Protein AF-A0A838DRX1-F1 (afdb_monomer_lite)

Secondary structure (DSSP, 8-state):
----EEE--SSHHHHHHHHHHHHHHHHHH-TTTS-TTHHHHHHHHHHTT-SEEEHHHHHHHHHHTT--EEE-HHHHHHHHTT--HHHHHHHHHHHHTT-EEEEEES-GGG-B-TTT--BS-S----EEEEEEEE-SSSSEEEEEE-STTTTTS-EEEEHHHHHHT-EEEEEEEPPPPPPP-HHHHHHHHHHHHHHHHHHHHHHHHHHHHTT-------

Sequence (218 aa):
MSDHLVTLPDAGAVRHDVLDLLALVGHFAAPDSYPPGRLEQELLARFAGEASVAISDIATWLSGAGIAILDQKDLVAQARAGNAAPLHTELQAQNDRGVIQLLAVSSADQLADAASGRPLTDQVAPCFLVRVGYSDADPYGYYYVGLPGLSHTQTRIPWQNVLVAGITDVLSVQPPKPAADLSAATDALHIMEQALATMQAAHATVQAALGIASEQSI

Structure (mmCIF, N/CA/C/O backbone):
data_AF-A0A838DRX1-F1
#
_entry.id   AF-A0A838DRX1-F1
#
loop_
_atom_site.group_PDB
_atom_site.id
_atom_site.type_symbol
_atom_site.label_atom_id
_atom_site.label_alt_id
_atom_site.label_comp_id
_atom_site.label_asym_id
_atom_site.label_entity_id
_atom_site.label_seq_id
_atom_site.pdbx_PDB_ins_code
_atom_site.Cartn_x
_atom_site.Cartn_y
_atom_site.Cartn_z
_atom_site.occupancy
_atom_site.B_iso_or_equiv
_atom_site.auth_seq_id
_atom_site.auth_comp_id
_atom_site.auth_asym_id
_atom_site.auth_atom_id
_atom_site.pdbx_PDB_model_num
ATOM 1 N N . MET A 1 1 ? 5.368 19.083 -14.786 1.00 34.25 1 MET A N 1
ATOM 2 C CA . MET A 1 1 ? 4.544 18.195 -13.947 1.00 34.25 1 MET A CA 1
ATOM 3 C C . MET A 1 1 ? 4.953 16.794 -14.332 1.00 34.25 1 MET A C 1
ATOM 5 O O . MET A 1 1 ? 4.849 16.473 -15.504 1.00 34.25 1 MET A O 1
ATOM 9 N N . SER A 1 2 ? 5.601 16.061 -13.431 1.00 36.62 2 SER A N 1
ATOM 10 C CA . SER A 1 2 ? 6.025 14.688 -13.712 1.00 36.62 2 SER A CA 1
ATOM 11 C C . SER A 1 2 ? 4.819 13.797 -13.475 1.00 36.62 2 SER A C 1
ATOM 13 O O . SER A 1 2 ? 4.274 13.824 -12.379 1.00 36.62 2 SER A O 1
ATOM 15 N N . ASP A 1 3 ? 4.368 13.096 -14.506 1.00 44.12 3 ASP A N 1
ATOM 16 C CA . ASP A 1 3 ? 3.189 12.242 -14.439 1.00 44.12 3 ASP A CA 1
ATOM 17 C C . ASP A 1 3 ? 3.420 11.099 -13.443 1.00 44.12 3 ASP A C 1
ATOM 19 O O . ASP A 1 3 ? 4.273 10.235 -13.631 1.00 44.12 3 ASP A O 1
ATOM 23 N N . HIS A 1 4 ? 2.655 11.121 -12.354 1.00 59.47 4 HIS A N 1
ATOM 24 C CA . HIS A 1 4 ? 2.624 10.123 -11.280 1.00 59.47 4 HIS A CA 1
ATOM 25 C C . HIS A 1 4 ? 1.766 8.903 -11.671 1.00 59.47 4 HIS A C 1
ATOM 27 O O . HIS A 1 4 ? 1.008 8.348 -10.873 1.00 59.47 4 HIS A O 1
ATOM 33 N N . LEU A 1 5 ? 1.824 8.553 -12.953 1.00 65.25 5 LEU A N 1
ATOM 34 C CA . LEU A 1 5 ? 0.934 7.612 -13.609 1.00 65.25 5 LEU A CA 1
ATOM 35 C C . LEU A 1 5 ? 1.614 6.249 -13.688 1.00 65.25 5 LEU A C 1
ATOM 37 O O . LEU A 1 5 ? 2.737 6.135 -14.178 1.00 65.25 5 LEU A O 1
ATOM 41 N N . VAL A 1 6 ? 0.918 5.205 -13.247 1.00 65.88 6 VAL A N 1
ATOM 42 C CA . VAL A 1 6 ? 1.291 3.837 -13.601 1.00 65.88 6 VAL A CA 1
ATOM 43 C C . VAL A 1 6 ? 0.539 3.497 -14.875 1.00 65.88 6 VAL A C 1
ATOM 45 O O . VAL A 1 6 ? -0.693 3.440 -14.885 1.00 65.88 6 VAL A O 1
ATOM 48 N N . THR A 1 7 ? 1.278 3.321 -15.968 1.00 64.31 7 THR A N 1
ATOM 49 C CA . THR A 1 7 ? 0.708 2.896 -17.247 1.00 64.31 7 THR A CA 1
ATOM 50 C C . THR A 1 7 ? -0.025 1.579 -17.051 1.00 64.31 7 THR A C 1
ATOM 52 O O . THR A 1 7 ? 0.526 0.640 -16.480 1.00 64.31 7 THR A O 1
ATOM 55 N N . LEU A 1 8 ? -1.262 1.505 -17.532 1.00 56.72 8 LEU A N 1
ATOM 56 C CA . LEU A 1 8 ? -1.971 0.248 -17.667 1.00 56.72 8 LEU A CA 1
ATOM 57 C C . LEU A 1 8 ? -1.506 -0.373 -1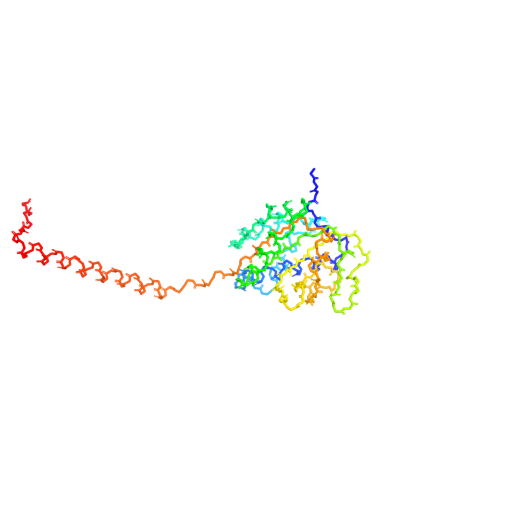8.989 1.00 56.72 8 LEU A C 1
ATOM 59 O O . LEU A 1 8 ? -1.842 0.153 -20.047 1.00 56.72 8 LEU A O 1
ATOM 63 N N . PRO A 1 9 ? -0.702 -1.444 -18.970 1.00 56.59 9 PRO A N 1
ATOM 64 C CA . PRO A 1 9 ? -0.213 -2.064 -20.197 1.00 56.59 9 PRO A CA 1
ATOM 65 C C . PRO A 1 9 ? -1.357 -2.466 -21.141 1.00 56.59 9 PRO A C 1
ATOM 67 O O . PRO A 1 9 ? -2.391 -2.973 -20.706 1.00 56.59 9 PRO A O 1
ATOM 70 N N . ASP A 1 10 ? -1.134 -2.281 -22.446 1.00 49.28 10 ASP A N 1
ATOM 71 C CA . ASP A 1 10 ? -2.109 -2.444 -23.546 1.00 49.28 10 ASP A CA 1
ATOM 72 C C . ASP A 1 10 ? -2.607 -3.891 -23.782 1.00 49.28 10 ASP A C 1
ATOM 74 O O . ASP A 1 10 ? -3.295 -4.186 -24.759 1.00 49.28 10 ASP A O 1
ATOM 78 N N . ALA A 1 11 ? -2.300 -4.826 -22.881 1.00 50.84 11 ALA A N 1
ATOM 79 C CA . ALA A 1 11 ? -2.692 -6.226 -22.973 1.00 50.84 11 ALA A CA 1
ATOM 80 C C . ALA A 1 11 ? -3.588 -6.611 -21.789 1.00 50.84 11 ALA A C 1
ATOM 82 O O . ALA A 1 11 ? -3.188 -6.481 -20.632 1.00 50.84 11 ALA A O 1
ATOM 83 N N . GLY A 1 12 ? -4.782 -7.143 -22.084 1.00 55.28 12 GLY A N 1
ATOM 84 C CA . GLY A 1 12 ? -5.817 -7.463 -21.090 1.00 55.28 12 GLY A CA 1
ATOM 85 C C . GLY A 1 12 ? -5.308 -8.206 -19.848 1.00 55.28 12 GLY A C 1
ATOM 86 O O . GLY A 1 12 ? -5.680 -7.834 -18.744 1.00 55.28 12 GLY A O 1
ATOM 87 N N . ALA A 1 13 ? -4.389 -9.169 -20.001 1.00 51.56 13 ALA A N 1
ATOM 88 C CA . ALA A 1 13 ? -3.835 -9.949 -18.888 1.00 51.56 13 ALA A CA 1
ATOM 89 C C . ALA A 1 13 ? -3.089 -9.111 -17.833 1.00 51.56 13 ALA A C 1
ATOM 91 O O . ALA A 1 13 ? -3.201 -9.405 -16.655 1.00 51.56 13 ALA A O 1
ATOM 92 N N . VAL A 1 14 ? -2.379 -8.051 -18.227 1.00 55.56 14 VAL A N 1
ATOM 93 C CA . VAL A 1 14 ? -1.542 -7.274 -17.293 1.00 55.56 14 VAL A CA 1
ATOM 94 C C . VAL A 1 14 ? -2.318 -6.118 -16.655 1.00 55.56 14 VAL A C 1
ATOM 96 O O . VAL A 1 14 ? -2.051 -5.713 -15.526 1.00 55.56 14 VAL A O 1
ATOM 99 N N . ARG A 1 15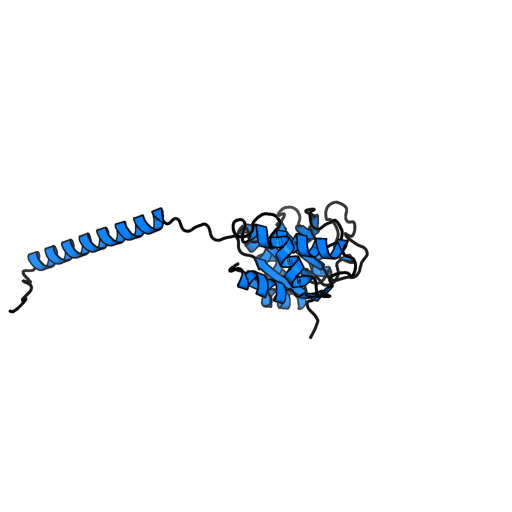 ? -3.361 -5.626 -17.336 1.00 69.75 15 ARG A N 1
ATOM 100 C CA . ARG A 1 15 ? -4.364 -4.754 -16.713 1.00 69.75 15 ARG A CA 1
ATOM 101 C C . ARG A 1 15 ? -5.047 -5.458 -15.537 1.00 69.75 15 ARG A C 1
ATOM 103 O O . ARG A 1 15 ? -5.309 -4.810 -14.528 1.00 69.75 15 ARG A O 1
ATOM 110 N N . HIS A 1 16 ? -5.295 -6.766 -15.648 1.00 72.94 16 HIS A N 1
ATOM 111 C CA . HIS A 1 16 ? -5.838 -7.552 -14.543 1.00 72.94 16 HIS A CA 1
ATOM 112 C C . HIS A 1 16 ? -4.908 -7.558 -13.327 1.00 72.94 16 HIS A C 1
ATOM 114 O O . HIS A 1 16 ? -5.406 -7.340 -12.238 1.00 72.94 16 HI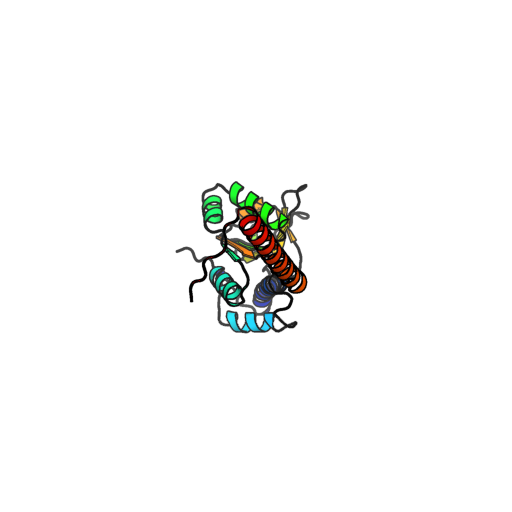S A O 1
ATOM 120 N N . ASP A 1 17 ? -3.584 -7.652 -13.483 1.00 78.38 17 ASP A N 1
ATOM 121 C CA . ASP A 1 17 ? -2.666 -7.662 -12.331 1.00 78.38 17 ASP A CA 1
ATOM 122 C C . ASP A 1 17 ? -2.711 -6.375 -11.490 1.00 78.38 17 ASP A C 1
ATOM 124 O O . ASP A 1 17 ? -2.650 -6.427 -10.261 1.00 78.38 17 ASP A O 1
ATOM 128 N N . VAL A 1 18 ? -2.846 -5.207 -12.129 1.00 82.00 18 VAL A N 1
ATOM 129 C CA . VAL A 1 18 ? -3.013 -3.937 -11.402 1.00 82.00 18 VAL A CA 1
ATOM 130 C C . VAL A 1 18 ? -4.378 -3.881 -10.720 1.00 82.00 18 VAL A C 1
ATOM 132 O O . VAL A 1 18 ? -4.461 -3.495 -9.557 1.00 82.00 18 VAL A O 1
ATOM 135 N N . LEU A 1 19 ? -5.449 -4.279 -11.412 1.00 85.44 19 LEU A N 1
ATOM 136 C CA . LEU A 1 19 ? -6.798 -4.278 -10.837 1.00 85.44 19 LEU A CA 1
ATOM 137 C C . LEU A 1 19 ? -6.942 -5.294 -9.698 1.00 85.44 19 LEU A C 1
ATOM 139 O O . LEU A 1 19 ? -7.584 -4.979 -8.704 1.00 85.44 19 LEU A O 1
ATOM 143 N N . ASP A 1 20 ? -6.304 -6.455 -9.802 1.00 84.56 20 ASP A N 1
ATOM 144 C CA . ASP A 1 20 ? -6.252 -7.490 -8.769 1.00 84.56 20 ASP A CA 1
ATOM 145 C C . ASP A 1 20 ? -5.522 -6.972 -7.525 1.00 84.56 20 ASP A C 1
ATOM 147 O O . ASP A 1 20 ? -5.978 -7.154 -6.396 1.00 84.56 20 ASP A O 1
ATOM 151 N N . LEU A 1 21 ? -4.421 -6.244 -7.724 1.00 88.25 21 LEU A N 1
ATOM 152 C CA . LEU A 1 21 ? -3.695 -5.591 -6.642 1.00 88.25 21 LEU A CA 1
ATOM 153 C C . LEU A 1 21 ? -4.531 -4.484 -5.972 1.00 88.25 21 LEU A C 1
ATOM 155 O O . LEU A 1 21 ? -4.524 -4.363 -4.747 1.00 88.25 21 LEU A O 1
ATOM 159 N N . LEU A 1 22 ? -5.303 -3.705 -6.736 1.00 89.19 22 LEU A N 1
ATOM 160 C CA . LEU A 1 22 ? -6.250 -2.733 -6.170 1.00 89.19 22 LEU A CA 1
ATOM 161 C C . LEU A 1 22 ? -7.438 -3.411 -5.476 1.00 89.19 22 LEU A C 1
ATOM 163 O O . LEU A 1 22 ? -7.914 -2.910 -4.456 1.00 89.19 22 LEU A O 1
ATOM 167 N N . ALA A 1 23 ? -7.891 -4.560 -5.975 1.00 88.75 23 ALA A N 1
ATOM 168 C CA . ALA A 1 23 ? -8.911 -5.364 -5.319 1.00 88.75 23 ALA A CA 1
ATOM 169 C C . ALA A 1 23 ? -8.402 -5.884 -3.969 1.00 88.75 23 ALA A C 1
ATOM 171 O O . ALA A 1 23 ? -9.125 -5.798 -2.981 1.00 88.75 23 ALA A O 1
ATOM 172 N N . LEU A 1 24 ? -7.136 -6.309 -3.878 1.00 88.44 24 LEU A N 1
ATOM 173 C CA . LEU A 1 24 ? -6.498 -6.665 -2.607 1.00 88.44 24 LEU A CA 1
ATOM 174 C C . LEU A 1 24 ? -6.523 -5.494 -1.614 1.00 88.44 24 LEU A C 1
ATOM 176 O O . LEU A 1 24 ? -6.861 -5.688 -0.447 1.00 88.44 24 LEU A O 1
ATOM 180 N N . VAL A 1 25 ? -6.226 -4.273 -2.073 1.00 90.56 25 VAL A N 1
ATOM 181 C CA . VAL A 1 25 ? -6.313 -3.062 -1.238 1.00 90.56 25 VAL A CA 1
ATOM 182 C C . VAL A 1 25 ? -7.745 -2.819 -0.752 1.00 90.56 25 VAL A C 1
ATOM 184 O O . VAL A 1 25 ? -7.949 -2.541 0.430 1.00 90.56 25 VAL A O 1
ATOM 187 N N . GLY A 1 26 ? -8.741 -2.937 -1.633 1.00 87.69 26 GLY A N 1
ATOM 188 C CA . GLY A 1 26 ? -10.144 -2.728 -1.270 1.00 87.69 26 GLY A CA 1
ATOM 189 C C . GLY A 1 26 ? -10.688 -3.801 -0.321 1.00 87.69 26 GLY A C 1
ATOM 190 O O . GLY A 1 26 ? -11.335 -3.456 0.665 1.00 87.69 26 GLY A O 1
ATOM 191 N N . HIS A 1 27 ? -10.364 -5.079 -0.546 1.00 87.62 27 HIS A N 1
ATOM 192 C CA . HIS A 1 27 ? -10.727 -6.184 0.353 1.00 87.62 27 HIS A CA 1
ATOM 193 C C . HIS A 1 27 ? -10.077 -6.039 1.728 1.00 87.62 27 HIS A C 1
ATOM 195 O O . HIS A 1 27 ? -10.719 -6.309 2.739 1.00 87.62 27 HIS A O 1
ATOM 201 N N . PHE A 1 28 ? -8.825 -5.575 1.786 1.00 86.62 28 PHE A N 1
ATOM 202 C CA . PHE A 1 28 ? -8.167 -5.269 3.054 1.00 86.62 28 PHE A CA 1
ATOM 203 C C . PHE A 1 28 ? -8.886 -4.142 3.805 1.00 86.62 28 PHE A C 1
ATOM 205 O O . PHE A 1 28 ? -9.161 -4.257 4.997 1.00 86.62 28 PHE A O 1
ATOM 212 N N . ALA A 1 29 ? -9.182 -3.046 3.112 1.00 85.88 29 ALA A N 1
ATOM 213 C CA . ALA A 1 29 ? -9.710 -1.837 3.728 1.00 85.88 29 ALA A CA 1
ATOM 214 C C . ALA A 1 29 ? -11.195 -1.926 4.100 1.00 85.88 29 ALA A C 1
ATOM 216 O O . ALA A 1 29 ? -11.652 -1.226 5.004 1.00 85.88 29 ALA A O 1
ATOM 217 N N . ALA A 1 30 ? -11.954 -2.748 3.378 1.00 83.56 30 ALA A N 1
ATOM 218 C CA . ALA A 1 30 ? -13.403 -2.821 3.476 1.00 83.56 30 ALA A CA 1
ATOM 219 C C . ALA A 1 30 ? -13.914 -4.263 3.247 1.00 83.56 30 ALA A C 1
ATOM 221 O O . ALA A 1 30 ? -14.702 -4.493 2.324 1.00 83.56 30 ALA A O 1
ATOM 222 N N . PRO A 1 31 ? -13.506 -5.233 4.092 1.00 80.00 31 PRO A N 1
ATOM 223 C CA . PRO A 1 31 ? -13.749 -6.664 3.868 1.00 80.00 31 PRO A CA 1
ATOM 224 C C . PRO A 1 31 ? -15.235 -7.030 3.763 1.00 80.00 31 PRO A C 1
ATOM 226 O O . PRO A 1 31 ? -15.596 -7.931 3.014 1.00 80.00 31 PRO A O 1
ATOM 229 N N . ASP A 1 32 ? -16.107 -6.293 4.456 1.00 79.44 32 ASP A N 1
ATOM 230 C CA . ASP A 1 32 ? -17.554 -6.544 4.468 1.00 79.44 32 ASP A CA 1
ATOM 231 C C . ASP A 1 32 ? -18.340 -5.666 3.477 1.00 79.44 32 ASP A C 1
ATOM 233 O O . ASP A 1 32 ? -19.556 -5.805 3.342 1.00 79.44 32 ASP A O 1
ATOM 237 N N . SER A 1 33 ? -17.677 -4.726 2.791 1.00 75.75 33 SER A N 1
ATOM 238 C CA . SER A 1 33 ? -18.364 -3.747 1.929 1.00 75.75 33 SER A CA 1
ATOM 239 C C . SER A 1 33 ? -18.633 -4.268 0.520 1.00 75.75 33 SER A C 1
ATOM 241 O O . SER A 1 33 ? -19.549 -3.788 -0.154 1.00 75.75 33 SER A O 1
ATOM 243 N N . TYR A 1 34 ? -17.867 -5.265 0.071 1.00 73.19 34 TYR A N 1
ATOM 244 C CA . TYR A 1 34 ? -17.938 -5.780 -1.289 1.00 73.19 34 TYR A CA 1
ATOM 245 C C . TYR A 1 34 ? -18.179 -7.294 -1.295 1.00 73.19 34 TYR A C 1
ATOM 247 O O . TYR A 1 34 ? -17.355 -8.053 -0.792 1.00 73.19 34 TYR A O 1
ATOM 255 N N . PRO A 1 35 ? -19.280 -7.775 -1.903 1.00 72.56 35 PRO A N 1
ATOM 256 C CA . PRO A 1 35 ? -19.432 -9.187 -2.225 1.00 72.56 35 PRO A CA 1
ATOM 257 C C . PRO A 1 35 ? -18.273 -9.672 -3.116 1.00 72.56 35 PRO A C 1
ATOM 259 O O . PRO A 1 35 ? -17.806 -8.892 -3.957 1.00 72.56 35 PRO A O 1
ATOM 262 N N . PRO A 1 36 ? -17.861 -10.951 -3.016 1.00 62.94 36 PRO A N 1
ATOM 263 C CA . PRO A 1 36 ? -16.816 -11.514 -3.870 1.00 62.94 36 PRO A CA 1
ATOM 264 C C . PRO A 1 36 ? -17.083 -11.243 -5.360 1.00 62.94 36 PRO A C 1
ATOM 266 O O . PRO A 1 36 ? -18.184 -11.508 -5.849 1.00 62.94 36 PRO A O 1
ATOM 269 N N . GLY A 1 37 ? -16.099 -10.701 -6.083 1.00 69.00 37 GLY A N 1
ATOM 270 C CA . GLY A 1 37 ? -16.192 -10.411 -7.519 1.00 69.00 37 GLY A CA 1
ATOM 271 C C . GLY A 1 37 ? -16.835 -9.067 -7.888 1.00 69.00 37 GLY A C 1
ATOM 272 O O . GLY A 1 37 ? -16.735 -8.648 -9.043 1.00 69.00 37 GLY A O 1
ATOM 273 N N . ARG A 1 38 ? -17.508 -8.372 -6.955 1.00 81.62 38 ARG A N 1
ATOM 274 C CA . ARG A 1 38 ? -18.125 -7.059 -7.235 1.00 81.62 38 ARG A CA 1
ATOM 275 C C . ARG A 1 38 ? -17.086 -5.940 -7.272 1.00 81.62 38 ARG A C 1
ATOM 277 O O . ARG A 1 38 ? -17.215 -5.022 -8.078 1.00 81.62 38 ARG A O 1
ATOM 284 N N . LEU A 1 39 ? -16.076 -6.025 -6.411 1.00 84.56 39 LEU A N 1
ATOM 285 C CA . LEU A 1 39 ? -15.007 -5.036 -6.308 1.00 84.56 39 LEU A CA 1
ATOM 286 C C . LEU A 1 39 ? -14.178 -4.987 -7.594 1.00 84.56 39 LEU A C 1
ATOM 288 O O . LEU A 1 39 ? -13.949 -3.921 -8.153 1.00 84.56 39 LEU A O 1
ATOM 292 N N . GLU A 1 40 ? -13.804 -6.154 -8.106 1.00 83.62 40 GLU A N 1
ATOM 293 C CA . GLU A 1 40 ? -13.043 -6.326 -9.338 1.00 83.62 40 GLU A CA 1
ATOM 294 C C . GLU A 1 40 ? -13.832 -5.804 -10.548 1.00 83.62 40 GLU A C 1
ATOM 296 O O . GLU A 1 40 ? -13.273 -5.131 -11.412 1.00 83.62 40 GLU A O 1
ATOM 301 N N . GLN A 1 41 ? -15.149 -6.046 -10.593 1.00 83.31 41 GLN A N 1
ATOM 302 C CA . GLN A 1 41 ? -16.029 -5.494 -11.629 1.00 83.31 41 GLN A CA 1
ATOM 303 C C . GLN A 1 41 ? -16.157 -3.970 -11.547 1.00 83.31 41 GLN A C 1
ATOM 305 O O . GLN A 1 41 ? -16.170 -3.311 -12.584 1.00 83.31 41 GLN A O 1
ATOM 310 N N . GLU A 1 42 ? -16.252 -3.400 -10.344 1.00 86.69 42 GLU A N 1
ATOM 311 C CA . GLU A 1 42 ? -16.310 -1.948 -10.155 1.00 86.69 42 GLU A CA 1
ATOM 312 C C . GLU A 1 42 ? -14.992 -1.284 -10.559 1.00 86.69 42 GLU A C 1
ATOM 314 O O . GLU A 1 42 ? -15.000 -0.287 -11.281 1.00 86.69 42 GLU A O 1
ATOM 319 N N . LEU A 1 43 ? -13.865 -1.864 -10.146 1.00 87.19 43 LEU A N 1
ATOM 320 C CA . LEU A 1 43 ? -12.529 -1.419 -10.528 1.00 87.19 43 LEU A CA 1
ATOM 321 C C . LEU A 1 43 ? -12.330 -1.505 -12.041 1.00 87.19 43 LEU A C 1
ATOM 323 O O . LEU A 1 43 ? -11.849 -0.550 -12.651 1.00 87.19 43 LEU A O 1
ATOM 327 N N . LEU A 1 44 ? -12.771 -2.601 -12.665 1.00 84.12 44 LEU A N 1
ATOM 328 C CA . LEU A 1 44 ? -12.764 -2.733 -14.115 1.00 84.12 44 LEU A CA 1
ATOM 329 C C . LEU A 1 44 ? -13.645 -1.661 -14.759 1.00 84.12 44 LEU A C 1
ATOM 331 O O . LEU A 1 44 ? -13.179 -0.966 -15.646 1.00 84.12 44 LEU A O 1
ATOM 335 N N . ALA A 1 45 ? -14.883 -1.461 -14.310 1.00 84.38 45 ALA A N 1
ATOM 336 C CA . ALA A 1 45 ? -15.766 -0.441 -14.876 1.00 84.38 45 ALA A CA 1
ATOM 337 C C . ALA A 1 45 ? -15.199 0.982 -14.726 1.00 84.38 45 ALA A C 1
ATOM 339 O O . ALA A 1 45 ? -15.358 1.802 -15.629 1.00 84.38 45 ALA A O 1
ATOM 340 N N . ARG A 1 46 ? -14.520 1.264 -13.609 1.00 84.69 46 ARG A N 1
ATOM 341 C CA . ARG A 1 46 ? -13.917 2.567 -13.311 1.00 84.69 46 ARG A CA 1
ATOM 342 C C . ARG A 1 46 ? -12.668 2.842 -14.146 1.00 84.69 46 ARG A C 1
ATOM 344 O O . ARG A 1 46 ? -12.510 3.962 -14.613 1.00 84.69 46 ARG A O 1
ATOM 351 N N . PHE A 1 47 ? -11.803 1.846 -14.333 1.00 82.50 47 PHE A N 1
ATOM 352 C CA . PHE A 1 47 ? -10.490 2.024 -14.964 1.00 82.50 47 PHE A CA 1
ATOM 353 C C . PHE A 1 47 ? -10.366 1.374 -16.356 1.00 82.50 47 PHE A C 1
ATOM 355 O O . PHE A 1 47 ? -9.315 1.465 -16.983 1.00 82.50 47 PHE A O 1
ATOM 362 N N . ALA A 1 48 ? -11.414 0.735 -16.896 1.00 71.50 48 ALA A N 1
ATOM 363 C CA . ALA A 1 48 ? -11.361 0.040 -18.193 1.00 71.50 48 ALA A CA 1
ATOM 364 C C . ALA A 1 48 ? -11.043 0.957 -19.381 1.00 71.50 48 ALA A C 1
ATOM 366 O O . ALA A 1 48 ? -10.485 0.484 -20.374 1.00 71.50 48 ALA A O 1
ATOM 367 N N . GLY A 1 49 ? -11.422 2.233 -19.305 1.00 68.75 49 GLY A N 1
ATOM 368 C CA . GLY A 1 49 ? -11.144 3.224 -20.346 1.00 68.75 49 GLY A CA 1
ATOM 369 C C . GLY A 1 49 ? -9.780 3.900 -20.214 1.00 68.75 49 GLY A C 1
ATOM 370 O O . GLY A 1 49 ? -9.360 4.585 -21.143 1.00 68.75 49 GLY A O 1
ATOM 371 N N . GLU A 1 50 ? -9.091 3.706 -19.091 1.00 76.81 50 GLU A N 1
ATOM 372 C CA . GLU A 1 50 ? -7.879 4.450 -18.773 1.00 76.81 50 GLU A CA 1
ATOM 373 C C . GLU A 1 50 ? -6.638 3.751 -19.340 1.00 76.81 50 GLU A C 1
ATOM 375 O O . GLU A 1 50 ? -6.473 2.532 -19.246 1.00 76.81 50 GLU A O 1
ATOM 380 N N . ALA A 1 51 ? -5.741 4.535 -19.938 1.00 73.19 51 ALA A N 1
ATOM 381 C CA . ALA A 1 51 ? -4.428 4.058 -20.385 1.00 73.19 51 ALA A CA 1
ATOM 382 C C . ALA A 1 51 ? -3.413 3.996 -19.230 1.00 73.19 51 ALA A C 1
ATOM 384 O O . ALA A 1 51 ? -2.358 3.377 -19.339 1.00 73.19 51 ALA A O 1
ATOM 385 N N . SER A 1 52 ? -3.720 4.644 -18.109 1.00 76.94 52 SER A N 1
ATOM 386 C CA . SER A 1 52 ? -2.880 4.703 -16.919 1.00 76.94 52 SER A CA 1
ATOM 387 C C . SER A 1 52 ? -3.726 5.033 -15.703 1.00 76.94 52 SER A C 1
ATOM 389 O O . SER A 1 52 ? -4.698 5.770 -15.829 1.00 76.94 52 SER A O 1
ATOM 391 N N . VAL A 1 53 ? -3.327 4.558 -14.528 1.00 82.62 53 VAL A N 1
ATOM 392 C CA . VAL A 1 53 ? -3.993 4.897 -13.267 1.00 82.62 53 VAL A CA 1
ATOM 393 C C . VAL A 1 53 ? -3.050 5.743 -12.429 1.00 82.62 53 VAL A C 1
ATOM 395 O O . VAL A 1 53 ? -1.924 5.330 -12.139 1.00 82.62 53 VAL A O 1
ATOM 398 N N . ALA A 1 54 ? -3.504 6.932 -12.034 1.00 84.94 54 ALA A N 1
ATOM 399 C CA . ALA A 1 54 ? -2.782 7.749 -11.075 1.00 84.94 54 ALA A CA 1
ATOM 400 C C . ALA A 1 54 ? -3.067 7.267 -9.654 1.00 84.94 54 ALA A C 1
ATOM 402 O O . ALA A 1 54 ? -4.192 6.885 -9.311 1.00 84.94 54 ALA A O 1
ATOM 403 N N . ILE A 1 55 ? -2.081 7.401 -8.768 1.00 88.44 55 ILE A N 1
ATOM 404 C CA . ILE A 1 55 ? -2.312 7.141 -7.345 1.00 88.44 55 ILE A CA 1
ATOM 405 C C . ILE A 1 55 ? -3.388 8.078 -6.757 1.00 88.44 55 ILE A C 1
ATOM 407 O O . ILE A 1 55 ? -4.120 7.693 -5.849 1.00 88.44 55 ILE A O 1
ATOM 411 N N . SER A 1 56 ? -3.545 9.292 -7.300 1.00 85.81 56 SER A N 1
ATOM 412 C CA . SER A 1 56 ? -4.587 10.246 -6.898 1.00 85.81 56 SER A CA 1
ATOM 413 C C . SER A 1 56 ? -6.000 9.782 -7.256 1.00 85.81 56 SER A C 1
ATOM 415 O O . SER A 1 56 ? -6.945 10.065 -6.515 1.00 85.81 56 SER A O 1
ATOM 417 N N . ASP A 1 57 ? -6.158 9.047 -8.356 1.00 88.19 57 ASP A N 1
ATOM 418 C CA . ASP A 1 57 ? -7.455 8.497 -8.763 1.00 88.19 57 ASP A CA 1
ATOM 419 C C . ASP A 1 57 ? -7.853 7.355 -7.828 1.00 88.19 57 ASP A C 1
ATOM 421 O O . ASP A 1 57 ? -9.005 7.259 -7.397 1.00 88.19 57 ASP A O 1
ATOM 425 N N . ILE A 1 58 ? -6.867 6.546 -7.428 1.00 90.25 58 ILE A N 1
ATOM 426 C CA . ILE A 1 58 ? -7.023 5.502 -6.412 1.00 90.25 58 ILE A CA 1
ATOM 427 C C . ILE A 1 58 ? -7.372 6.130 -5.059 1.00 90.25 58 ILE A C 1
ATOM 429 O O . ILE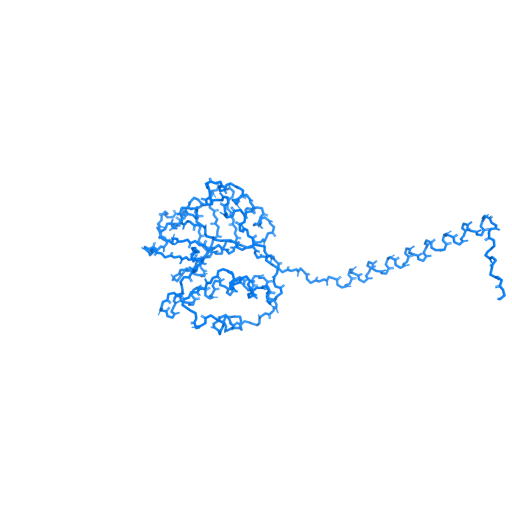 A 1 58 ? -8.326 5.694 -4.419 1.00 90.25 58 ILE A O 1
ATOM 433 N N . ALA A 1 59 ? -6.677 7.195 -4.644 1.00 91.19 59 ALA A N 1
ATOM 434 C CA . ALA A 1 59 ? -7.001 7.934 -3.422 1.00 91.19 59 ALA A CA 1
ATOM 435 C C . ALA A 1 59 ? -8.447 8.458 -3.433 1.00 91.19 59 ALA A C 1
ATOM 437 O O . ALA A 1 59 ? -9.161 8.352 -2.433 1.00 91.19 59 ALA A O 1
ATOM 438 N N . THR A 1 60 ? -8.892 8.992 -4.573 1.00 90.31 60 THR A N 1
ATOM 439 C CA . THR A 1 60 ? -10.257 9.4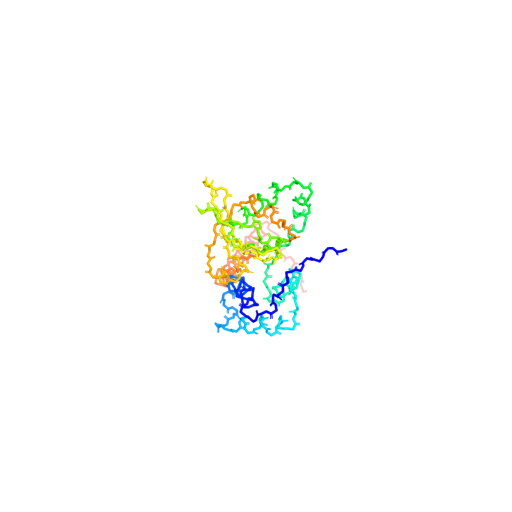99 -4.760 1.00 90.31 60 THR A CA 1
ATOM 440 C C . THR A 1 60 ? -11.284 8.375 -4.667 1.00 90.31 60 THR A C 1
ATOM 442 O O . THR A 1 60 ? -12.317 8.531 -4.017 1.00 90.31 60 THR A O 1
ATOM 445 N N . TRP A 1 61 ? -11.002 7.226 -5.283 1.00 89.44 61 TRP A N 1
ATOM 446 C CA . TRP A 1 61 ? -11.848 6.041 -5.195 1.00 89.44 61 TRP A CA 1
ATOM 447 C C . TRP A 1 61 ? -11.965 5.519 -3.757 1.00 89.44 61 TRP A C 1
ATOM 449 O O . TRP A 1 61 ? -13.085 5.393 -3.263 1.00 89.44 61 TRP A O 1
ATOM 459 N N . LEU A 1 62 ? -10.841 5.297 -3.068 1.00 90.25 62 LEU A N 1
ATOM 460 C CA . LEU A 1 62 ? -10.817 4.828 -1.678 1.00 90.25 62 LEU A CA 1
ATOM 461 C C . LEU A 1 62 ? -11.580 5.790 -0.755 1.00 90.25 62 LEU A C 1
ATOM 463 O O . LEU A 1 62 ? -12.443 5.366 0.013 1.00 90.25 62 LEU A O 1
ATOM 467 N N . SER A 1 63 ? -11.341 7.096 -0.894 1.00 89.75 63 SER A N 1
ATOM 468 C CA . SER A 1 63 ? -12.058 8.118 -0.121 1.00 89.75 63 SER A CA 1
ATOM 469 C C . SER A 1 63 ? -13.564 8.102 -0.408 1.00 89.75 63 SER A C 1
ATOM 471 O O . SER A 1 63 ? -14.371 8.200 0.515 1.00 89.75 63 SER A O 1
ATOM 473 N N . GLY A 1 64 ? -13.958 7.938 -1.677 1.00 85.62 64 GLY A N 1
ATOM 474 C CA . GLY A 1 64 ? -15.360 7.817 -2.087 1.00 85.62 64 GLY A CA 1
ATOM 475 C C . GLY A 1 64 ? -16.054 6.568 -1.535 1.00 85.62 64 GLY A C 1
ATOM 476 O O . GLY A 1 64 ? -17.259 6.601 -1.299 1.00 85.62 64 GLY A O 1
ATOM 477 N N . ALA A 1 65 ? -15.298 5.500 -1.271 1.00 84.25 65 ALA A N 1
ATOM 478 C CA . ALA A 1 65 ? -15.764 4.292 -0.594 1.00 84.25 65 ALA A CA 1
ATOM 479 C C . ALA A 1 65 ? -15.777 4.415 0.947 1.00 84.25 65 ALA A C 1
ATOM 481 O O . ALA A 1 65 ? -16.114 3.458 1.639 1.00 84.25 65 ALA A O 1
ATOM 482 N N . GLY A 1 66 ? -15.412 5.576 1.505 1.00 85.38 66 GLY A N 1
ATOM 483 C CA . GLY A 1 66 ? -15.344 5.798 2.953 1.00 85.38 66 GLY A CA 1
ATOM 484 C C . GLY A 1 66 ? -14.118 5.175 3.629 1.00 85.38 66 GLY A C 1
ATOM 485 O O . GLY A 1 66 ? -14.066 5.110 4.859 1.00 85.38 66 GLY A O 1
ATOM 486 N N . ILE A 1 67 ? -13.127 4.734 2.850 1.00 88.00 67 ILE A N 1
ATOM 487 C CA . ILE A 1 67 ? -11.880 4.163 3.357 1.00 88.00 67 ILE A CA 1
ATOM 488 C C . ILE A 1 67 ? -10.948 5.299 3.777 1.00 88.00 67 ILE A C 1
ATOM 490 O O . ILE A 1 67 ? -10.652 6.211 3.003 1.00 88.00 67 ILE A O 1
ATOM 494 N N . ALA A 1 68 ? -10.459 5.235 5.015 1.00 90.50 68 ALA A N 1
ATOM 495 C CA . ALA A 1 68 ? -9.492 6.200 5.511 1.00 90.50 68 ALA A CA 1
ATOM 496 C C . ALA A 1 68 ? -8.112 5.944 4.887 1.00 90.50 68 ALA A C 1
ATOM 498 O O . ALA A 1 68 ? -7.546 4.855 5.004 1.00 90.50 68 ALA A O 1
ATOM 499 N N . ILE A 1 69 ? -7.558 6.981 4.264 1.00 94.25 69 ILE A N 1
ATOM 500 C CA . ILE A 1 69 ? -6.221 6.974 3.672 1.00 94.25 69 ILE A CA 1
ATOM 501 C C . ILE A 1 69 ? -5.384 8.120 4.238 1.00 94.25 69 ILE A C 1
ATOM 503 O O . ILE A 1 69 ? -5.914 9.169 4.606 1.00 94.25 69 ILE A O 1
ATOM 507 N N . LEU A 1 70 ? -4.071 7.919 4.294 1.00 95.19 70 LEU A N 1
ATOM 508 C CA . LEU A 1 70 ? -3.092 8.947 4.634 1.00 95.19 70 LEU A CA 1
ATOM 509 C C . LEU A 1 70 ? -2.095 9.073 3.480 1.00 95.19 70 LEU A C 1
ATOM 511 O O . LEU A 1 70 ? -1.431 8.105 3.115 1.00 95.19 70 LEU A O 1
ATOM 515 N N . ASP A 1 71 ? -2.012 10.267 2.908 1.00 94.38 71 ASP A N 1
ATOM 516 C CA . ASP A 1 71 ? -1.091 10.594 1.821 1.00 94.38 71 ASP A CA 1
ATOM 517 C C . ASP A 1 71 ? 0.281 10.991 2.395 1.00 94.38 71 ASP A C 1
ATOM 519 O O . ASP A 1 71 ? 0.360 11.860 3.263 1.00 94.38 71 ASP A O 1
ATOM 523 N N . GLN A 1 72 ? 1.359 10.351 1.926 1.00 95.62 72 GLN A N 1
ATOM 524 C CA . GLN A 1 72 ? 2.728 10.573 2.416 1.00 95.62 72 GLN A CA 1
ATOM 525 C C . GLN A 1 72 ? 3.557 11.514 1.529 1.00 95.62 72 GLN A C 1
ATOM 527 O O . GLN A 1 72 ? 4.790 11.476 1.591 1.00 95.62 72 GLN A O 1
ATOM 532 N N . LYS A 1 73 ? 2.925 12.350 0.694 1.00 94.31 73 LYS A N 1
ATOM 533 C CA . LYS A 1 73 ? 3.597 13.290 -0.229 1.00 94.31 73 LYS A CA 1
ATOM 534 C C . LYS A 1 73 ? 4.816 14.006 0.348 1.00 94.31 73 LYS A C 1
ATOM 536 O O . LYS A 1 73 ? 5.856 14.039 -0.306 1.00 94.31 73 LYS A O 1
ATOM 541 N N . ASP A 1 74 ? 4.729 14.527 1.570 1.00 96.19 74 ASP A N 1
ATOM 542 C CA . ASP A 1 74 ? 5.836 15.263 2.193 1.00 96.19 74 ASP A CA 1
ATOM 543 C C . ASP A 1 74 ? 7.042 14.364 2.510 1.00 96.19 74 ASP A C 1
ATOM 545 O O . ASP A 1 74 ? 8.193 14.768 2.326 1.00 96.19 74 ASP A O 1
ATOM 549 N N . LEU A 1 75 ? 6.803 13.126 2.952 1.00 97.19 75 LEU A N 1
ATOM 550 C CA . LEU A 1 75 ? 7.864 12.147 3.204 1.00 97.19 75 LEU A CA 1
ATOM 551 C C . LEU A 1 75 ? 8.461 11.623 1.894 1.00 97.19 75 LEU A C 1
ATOM 553 O O . LEU A 1 75 ? 9.672 11.424 1.802 1.00 97.19 75 LEU A O 1
ATOM 557 N N . VAL A 1 76 ? 7.635 11.453 0.859 1.00 95.94 76 VAL A N 1
ATOM 558 C CA . VAL A 1 76 ? 8.094 11.092 -0.489 1.00 95.94 76 VAL A CA 1
ATOM 559 C C . VAL A 1 76 ? 8.959 12.203 -1.085 1.00 95.94 76 VAL A C 1
ATOM 561 O O . VAL A 1 76 ? 10.025 11.922 -1.632 1.00 95.94 76 VAL A O 1
ATOM 564 N N . ALA A 1 77 ? 8.567 13.469 -0.930 1.00 95.31 77 ALA A N 1
ATOM 565 C CA . ALA A 1 77 ? 9.364 14.610 -1.370 1.00 95.31 77 ALA A CA 1
ATOM 566 C C . ALA A 1 77 ? 10.740 14.644 -0.681 1.00 95.31 77 ALA A C 1
ATOM 568 O O . ALA A 1 77 ? 11.756 14.848 -1.349 1.00 95.31 77 ALA A O 1
ATOM 569 N N . GLN A 1 78 ? 10.796 14.367 0.627 1.00 95.94 78 GLN A N 1
ATOM 570 C CA . GLN A 1 78 ? 12.059 14.238 1.365 1.00 95.94 78 GLN A CA 1
ATOM 571 C C . GLN A 1 78 ? 12.915 13.071 0.860 1.00 95.94 78 GLN A C 1
ATOM 573 O O . GLN A 1 78 ? 14.116 13.246 0.643 1.00 95.94 78 GLN A O 1
ATOM 578 N N . ALA A 1 79 ? 12.305 11.908 0.609 1.00 94.38 79 ALA A N 1
ATOM 579 C CA . ALA A 1 79 ? 13.006 10.743 0.076 1.00 94.38 79 ALA A CA 1
ATOM 580 C C . ALA A 1 79 ? 13.620 11.030 -1.302 1.00 94.38 79 ALA A C 1
ATOM 582 O O . ALA A 1 79 ? 14.793 10.735 -1.528 1.00 94.38 79 ALA A O 1
ATOM 583 N N . ARG A 1 80 ? 12.872 11.695 -2.191 1.00 92.31 80 ARG A N 1
ATOM 584 C CA . ARG A 1 80 ? 13.352 12.123 -3.516 1.00 92.31 80 ARG A CA 1
ATOM 585 C C . ARG A 1 80 ? 14.459 13.176 -3.445 1.00 92.31 80 ARG A C 1
ATOM 587 O O . ARG A 1 80 ? 15.295 13.232 -4.341 1.00 92.31 80 ARG A O 1
ATOM 594 N N . ALA A 1 81 ? 14.496 13.976 -2.380 1.00 93.94 81 ALA A N 1
ATOM 595 C CA . ALA A 1 81 ? 15.585 14.909 -2.094 1.00 93.94 81 ALA A CA 1
ATOM 596 C C . ALA A 1 81 ? 16.824 14.234 -1.461 1.00 93.94 81 ALA A C 1
ATOM 598 O O . ALA A 1 81 ? 17.782 14.921 -1.113 1.00 93.94 81 ALA A O 1
ATOM 599 N N . GLY A 1 82 ? 16.822 12.903 -1.308 1.00 93.12 82 GLY A N 1
ATOM 600 C CA . GLY A 1 82 ? 17.937 12.120 -0.769 1.00 93.12 82 GLY A CA 1
ATOM 601 C C . GLY A 1 82 ? 17.824 11.783 0.721 1.00 93.12 82 GLY A C 1
ATOM 602 O O . GLY A 1 82 ? 18.686 11.081 1.245 1.00 93.12 82 GLY A O 1
ATOM 603 N N . ASN A 1 83 ? 16.767 12.225 1.410 1.00 95.38 83 ASN A N 1
ATOM 604 C CA . ASN A 1 83 ? 16.515 11.884 2.810 1.00 95.38 83 ASN A CA 1
ATOM 605 C C . ASN A 1 83 ? 15.396 10.840 2.930 1.00 95.38 83 ASN A C 1
ATOM 607 O O . ASN A 1 83 ? 14.249 11.161 3.234 1.00 95.38 83 ASN A O 1
ATOM 611 N N . ALA A 1 84 ? 15.731 9.576 2.670 1.00 94.44 84 ALA A N 1
ATOM 612 C CA . ALA A 1 84 ? 14.766 8.473 2.671 1.00 94.44 84 ALA A CA 1
ATOM 613 C C . ALA A 1 84 ? 14.443 7.907 4.067 1.00 94.44 84 ALA A C 1
ATOM 615 O O . ALA A 1 84 ? 13.480 7.152 4.208 1.00 94.44 84 ALA A O 1
ATOM 616 N N . ALA A 1 85 ? 15.232 8.245 5.093 1.00 94.44 85 ALA A N 1
ATOM 617 C CA . ALA A 1 85 ? 15.079 7.665 6.427 1.00 94.44 85 ALA A CA 1
ATOM 618 C C . ALA A 1 85 ? 13.707 7.961 7.071 1.00 94.44 85 ALA A C 1
ATOM 620 O O . ALA A 1 85 ? 13.091 7.012 7.549 1.00 94.44 85 ALA A O 1
ATOM 621 N N . PRO A 1 86 ? 13.162 9.197 7.034 1.00 96.75 86 PRO A N 1
ATOM 622 C CA . PRO A 1 86 ? 11.841 9.485 7.595 1.00 96.75 86 PRO A CA 1
ATOM 623 C C . PRO A 1 86 ? 10.719 8.670 6.948 1.00 96.75 86 PRO A C 1
ATOM 625 O O . PRO A 1 86 ? 9.875 8.124 7.653 1.00 96.75 86 PRO A O 1
ATOM 628 N N . LEU A 1 87 ? 10.741 8.538 5.615 1.00 96.19 87 LEU A N 1
ATOM 629 C CA . LEU A 1 87 ? 9.768 7.716 4.899 1.00 96.19 87 LEU A CA 1
ATOM 630 C C . LEU A 1 87 ? 9.885 6.250 5.324 1.00 96.19 87 LEU A C 1
ATOM 632 O O . LEU A 1 87 ? 8.878 5.625 5.632 1.00 96.19 87 LEU A O 1
ATOM 636 N N . HIS A 1 88 ? 11.103 5.706 5.380 1.00 94.31 88 HIS A N 1
ATOM 637 C CA . HIS A 1 88 ? 11.310 4.316 5.781 1.00 94.31 88 HIS A CA 1
ATOM 638 C C . HIS A 1 88 ? 10.774 4.034 7.193 1.00 94.31 88 HIS A C 1
ATOM 640 O O . HIS A 1 88 ? 10.026 3.072 7.374 1.00 94.31 88 HIS A O 1
ATOM 646 N N . THR A 1 89 ? 11.099 4.901 8.156 1.00 94.38 89 THR A N 1
ATOM 647 C CA . THR A 1 89 ? 10.645 4.786 9.548 1.00 94.38 89 THR A CA 1
ATOM 648 C C . THR A 1 89 ? 9.125 4.858 9.658 1.00 94.38 89 THR A C 1
ATOM 650 O O . THR A 1 89 ? 8.526 4.040 10.351 1.00 94.38 89 THR A O 1
ATOM 653 N N . GLU A 1 90 ? 8.478 5.795 8.958 1.00 95.88 90 GLU A N 1
ATOM 654 C CA . GLU A 1 90 ? 7.015 5.906 8.991 1.00 95.88 90 GLU A CA 1
ATOM 655 C C . GLU A 1 90 ? 6.346 4.668 8.378 1.00 95.88 90 GLU A C 1
ATOM 657 O O . GLU A 1 90 ? 5.386 4.148 8.944 1.00 95.88 90 GLU A O 1
ATOM 662 N N . LEU A 1 91 ? 6.871 4.142 7.265 1.00 95.00 91 LEU A N 1
ATOM 663 C CA . LEU A 1 91 ? 6.348 2.915 6.653 1.00 95.00 91 LEU A CA 1
ATOM 664 C C . LEU A 1 91 ? 6.452 1.706 7.597 1.00 95.00 91 LEU A C 1
ATOM 666 O O . LEU A 1 91 ? 5.515 0.911 7.672 1.00 95.00 91 LEU A O 1
ATOM 670 N N . GLN A 1 92 ? 7.561 1.571 8.333 1.00 92.81 92 GLN A N 1
ATOM 671 C CA . GLN A 1 92 ? 7.722 0.523 9.350 1.00 92.81 92 GLN A CA 1
ATOM 672 C C . GLN A 1 92 ? 6.702 0.695 10.482 1.00 92.81 92 GLN A C 1
ATOM 674 O O . GLN A 1 92 ? 5.900 -0.205 10.719 1.00 92.81 92 GLN A O 1
ATOM 679 N N . ALA A 1 93 ? 6.625 1.892 11.071 1.00 93.50 93 ALA A N 1
ATOM 680 C CA . ALA A 1 93 ? 5.672 2.199 12.139 1.00 93.50 93 ALA A CA 1
ATOM 681 C C . ALA A 1 93 ? 4.204 2.021 11.707 1.00 93.50 93 ALA A C 1
ATOM 683 O O . ALA A 1 93 ? 3.310 1.802 12.525 1.00 93.50 93 ALA A O 1
ATOM 684 N N . GLN A 1 94 ? 3.903 2.167 10.418 1.00 94.31 94 GLN A N 1
ATOM 685 C CA . GLN A 1 94 ? 2.586 1.868 9.865 1.00 94.31 94 GLN A CA 1
ATOM 686 C C . GLN A 1 94 ? 2.333 0.368 9.732 1.00 94.31 94 GLN A C 1
ATOM 688 O O . GLN A 1 94 ? 1.252 -0.078 10.113 1.00 94.31 94 GLN A O 1
ATOM 693 N N . ASN A 1 95 ? 3.300 -0.422 9.254 1.00 92.06 95 ASN A N 1
ATOM 694 C CA . ASN A 1 95 ? 3.147 -1.879 9.251 1.00 92.06 95 ASN A CA 1
ATOM 695 C C . ASN A 1 95 ? 2.937 -2.428 10.672 1.00 92.06 95 ASN A C 1
ATOM 697 O O . ASN A 1 95 ? 2.074 -3.284 10.844 1.00 92.06 95 ASN A O 1
ATOM 701 N N . ASP A 1 96 ? 3.613 -1.875 11.685 1.00 91.19 96 ASP A N 1
ATOM 702 C CA . ASP A 1 96 ? 3.401 -2.241 13.099 1.00 91.19 96 ASP A CA 1
ATOM 703 C C . ASP A 1 96 ? 1.968 -1.973 13.581 1.00 91.19 96 ASP A C 1
ATOM 705 O O . ASP A 1 96 ? 1.442 -2.666 14.449 1.00 91.19 96 ASP A O 1
ATOM 709 N N . ARG A 1 97 ? 1.308 -0.970 12.992 1.00 90.69 97 ARG A N 1
ATOM 710 C CA . ARG A 1 97 ? -0.100 -0.623 13.244 1.00 90.69 97 ARG A CA 1
ATOM 711 C C . ARG A 1 97 ? -1.078 -1.403 12.358 1.00 90.69 97 ARG A C 1
ATOM 713 O O . ARG A 1 97 ? -2.270 -1.103 12.368 1.00 90.69 97 ARG A O 1
ATOM 720 N N . GLY A 1 98 ? -0.595 -2.371 11.579 1.00 89.75 98 GLY A N 1
ATOM 721 C CA . GLY A 1 98 ? -1.409 -3.157 10.654 1.00 89.75 98 GLY A CA 1
ATOM 722 C C . GLY A 1 98 ? -1.909 -2.367 9.444 1.00 89.75 98 GLY A C 1
ATOM 723 O O . GLY A 1 98 ? -2.906 -2.749 8.851 1.00 89.75 98 GLY A O 1
ATOM 724 N N . VAL A 1 99 ? -1.261 -1.258 9.084 1.00 94.12 99 VAL A N 1
ATOM 725 C CA . VAL A 1 99 ? -1.583 -0.455 7.894 1.00 94.12 99 VAL A CA 1
ATOM 726 C C . VAL A 1 99 ? -0.852 -1.046 6.685 1.00 94.12 99 VAL A C 1
ATOM 728 O O . VAL A 1 99 ? 0.346 -1.341 6.770 1.00 94.12 99 VAL A O 1
ATOM 731 N N . ILE A 1 100 ? -1.549 -1.179 5.552 1.00 94.69 100 ILE A N 1
ATOM 732 C CA . ILE A 1 100 ? -0.909 -1.496 4.266 1.00 94.69 100 ILE A CA 1
ATOM 733 C C . ILE A 1 100 ? -0.550 -0.207 3.536 1.00 94.69 100 ILE A C 1
ATOM 735 O O . ILE A 1 100 ? -1.219 0.819 3.689 1.00 94.69 100 ILE A O 1
ATOM 739 N N . GLN A 1 101 ? 0.498 -0.252 2.720 1.00 95.94 101 GLN A N 1
ATOM 740 C CA . GLN A 1 101 ? 0.901 0.900 1.919 1.00 95.94 101 GLN A CA 1
ATOM 741 C C . GLN A 1 101 ? 0.877 0.554 0.441 1.00 95.94 101 GLN A C 1
ATOM 743 O O . GLN A 1 101 ? 1.464 -0.440 0.025 1.00 95.94 101 GLN A O 1
ATOM 748 N N . LEU A 1 102 ? 0.228 1.398 -0.351 1.00 96.38 102 LEU A N 1
ATOM 749 C CA . LEU A 1 102 ? 0.294 1.371 -1.801 1.00 96.38 102 LEU A CA 1
ATOM 750 C C . LEU A 1 102 ? 1.367 2.363 -2.250 1.00 96.38 102 LEU A C 1
ATOM 752 O O . LEU A 1 102 ? 1.235 3.566 -2.031 1.00 96.38 102 LEU A O 1
ATOM 756 N N . LEU A 1 103 ? 2.429 1.857 -2.863 1.00 95.94 103 LEU A N 1
ATOM 757 C CA . LEU A 1 103 ? 3.529 2.645 -3.398 1.00 95.94 103 LEU A CA 1
ATOM 758 C C . LEU A 1 103 ? 3.428 2.663 -4.921 1.00 95.94 103 LEU A C 1
ATOM 760 O O . LEU A 1 103 ? 3.226 1.620 -5.542 1.00 95.94 103 LEU A O 1
ATOM 764 N N . ALA A 1 104 ? 3.633 3.831 -5.516 1.00 94.62 104 ALA A N 1
ATOM 765 C CA . ALA A 1 104 ? 3.950 3.958 -6.931 1.00 94.62 104 ALA A CA 1
ATOM 766 C C . ALA A 1 104 ? 5.471 4.081 -7.080 1.00 94.62 104 ALA A C 1
ATOM 768 O O . ALA A 1 104 ? 6.111 4.863 -6.368 1.00 94.62 104 ALA A O 1
ATOM 769 N N . VAL A 1 105 ? 6.054 3.298 -7.987 1.00 94.12 105 VAL A N 1
ATOM 770 C CA . VAL A 1 105 ? 7.483 3.364 -8.317 1.00 94.12 105 VAL A CA 1
ATOM 771 C C . VAL A 1 105 ? 7.676 3.600 -9.808 1.00 94.12 105 VAL A C 1
ATOM 773 O O . VAL A 1 105 ? 6.862 3.169 -10.623 1.00 94.12 105 VAL A O 1
ATOM 776 N N . SER A 1 106 ? 8.755 4.294 -10.168 1.00 92.25 106 SER A N 1
ATOM 777 C CA . SER A 1 106 ? 9.025 4.703 -11.549 1.00 92.25 106 SER A CA 1
ATOM 778 C C . SER A 1 106 ? 9.644 3.619 -12.433 1.00 92.25 106 SER A C 1
ATOM 780 O O . SER A 1 106 ? 9.458 3.675 -13.646 1.00 92.25 106 SER A O 1
ATOM 782 N N . SER A 1 107 ? 10.370 2.657 -11.851 1.00 92.38 107 SER A N 1
ATOM 783 C CA . SER A 1 107 ? 11.194 1.703 -12.607 1.00 92.38 107 SER A CA 1
ATOM 784 C C . SER A 1 107 ? 11.140 0.296 -12.003 1.00 92.38 107 SER A C 1
ATOM 786 O O . SER A 1 107 ? 11.855 -0.021 -11.051 1.00 92.38 107 SER A O 1
ATOM 788 N N . ALA A 1 108 ? 10.276 -0.559 -12.547 1.00 92.12 108 ALA A N 1
ATOM 789 C CA . ALA A 1 108 ? 10.076 -1.930 -12.080 1.00 92.12 108 ALA A CA 1
ATOM 790 C C . ALA A 1 108 ? 11.292 -2.852 -12.302 1.00 92.12 108 ALA A C 1
ATOM 792 O O . ALA A 1 108 ? 11.490 -3.790 -11.532 1.00 92.12 108 ALA A O 1
ATOM 793 N N . ASP A 1 109 ? 12.135 -2.569 -13.298 1.00 94.38 109 ASP A N 1
ATOM 794 C CA . ASP A 1 109 ? 13.378 -3.299 -13.601 1.00 94.38 109 ASP A CA 1
ATOM 795 C C . ASP A 1 109 ? 14.438 -3.208 -12.490 1.00 94.38 109 ASP A C 1
ATOM 797 O O . ASP A 1 109 ? 15.338 -4.040 -12.406 1.00 94.38 109 ASP A O 1
ATOM 801 N N . GLN A 1 110 ? 14.326 -2.215 -11.607 1.00 96.69 110 GLN A N 1
ATOM 802 C CA . GLN A 1 110 ? 15.218 -2.049 -10.455 1.00 96.69 110 GLN A CA 1
ATOM 803 C C . GLN A 1 110 ? 14.786 -2.894 -9.245 1.00 96.69 110 GLN A C 1
ATOM 805 O O . GLN A 1 110 ? 15.502 -2.984 -8.243 1.00 96.69 110 GLN A O 1
ATOM 810 N N . LEU A 1 111 ? 13.607 -3.517 -9.309 1.00 96.50 111 LEU A N 1
ATOM 811 C CA . LEU A 1 111 ? 13.101 -4.386 -8.257 1.00 96.50 111 LEU A CA 1
ATOM 812 C C . LEU A 1 111 ? 13.686 -5.788 -8.418 1.00 96.50 111 LEU A C 1
ATOM 814 O O . LEU A 1 111 ? 13.670 -6.362 -9.506 1.00 96.50 111 LEU A O 1
ATOM 818 N N . ALA A 1 112 ? 14.151 -6.371 -7.314 1.00 96.31 112 ALA A N 1
ATOM 819 C CA . ALA A 1 112 ? 14.661 -7.737 -7.295 1.00 96.31 112 ALA A CA 1
ATOM 820 C C . ALA A 1 112 ? 14.164 -8.486 -6.061 1.00 96.31 112 ALA A C 1
ATOM 822 O O . ALA A 1 112 ? 13.983 -7.895 -4.992 1.00 96.31 112 ALA A O 1
ATOM 823 N N . ASP A 1 113 ? 13.971 -9.791 -6.219 1.00 95.06 113 ASP A N 1
ATOM 824 C CA . ASP A 1 113 ? 13.615 -10.679 -5.120 1.00 95.06 113 ASP A CA 1
ATOM 825 C C . ASP A 1 113 ? 14.803 -10.838 -4.156 1.00 95.06 113 ASP A C 1
ATOM 827 O O . ASP A 1 113 ? 15.926 -11.131 -4.567 1.00 95.06 113 ASP A O 1
ATOM 831 N N . ALA A 1 114 ? 14.557 -10.659 -2.859 1.00 93.88 114 ALA A N 1
ATOM 832 C CA . ALA A 1 114 ? 15.594 -10.656 -1.829 1.00 93.88 114 ALA A CA 1
ATOM 833 C C . ALA A 1 114 ? 16.286 -12.018 -1.668 1.00 93.88 114 ALA A C 1
ATOM 835 O O . ALA A 1 114 ? 17.456 -12.065 -1.297 1.00 93.88 114 ALA A O 1
ATOM 836 N N . ALA A 1 115 ? 15.577 -13.124 -1.919 1.00 89.75 115 ALA A N 1
ATOM 837 C CA . ALA A 1 115 ? 16.116 -14.467 -1.717 1.00 89.75 115 ALA A CA 1
ATOM 838 C C . ALA A 1 115 ? 17.025 -14.900 -2.875 1.00 89.75 115 ALA A C 1
ATOM 840 O O . ALA A 1 115 ? 18.073 -15.507 -2.659 1.00 89.75 115 ALA A O 1
ATOM 841 N N . SER A 1 116 ? 16.616 -14.603 -4.106 1.00 92.31 116 SER A N 1
ATOM 842 C CA . SER A 1 116 ? 17.318 -15.023 -5.321 1.00 92.31 116 SER A CA 1
ATOM 843 C C . SER A 1 116 ? 18.238 -13.952 -5.910 1.00 92.31 116 SER A C 1
ATOM 845 O O . SER A 1 116 ? 19.095 -14.280 -6.731 1.00 92.31 116 SER A O 1
ATOM 847 N N . GLY A 1 117 ? 18.048 -12.684 -5.538 1.00 92.00 117 GLY A N 1
ATOM 848 C CA . GLY A 1 117 ? 18.725 -11.529 -6.130 1.00 92.00 117 GLY A CA 1
ATOM 849 C C . GLY A 1 117 ? 18.338 -11.259 -7.587 1.00 92.00 117 GLY A C 1
ATOM 850 O O . GLY A 1 117 ? 18.966 -10.426 -8.237 1.00 92.00 117 GLY A O 1
ATOM 851 N N . ARG A 1 118 ? 17.346 -11.976 -8.131 1.00 93.94 118 ARG A N 1
ATOM 852 C CA . ARG A 1 118 ? 16.941 -11.855 -9.535 1.00 93.94 118 ARG A CA 1
ATOM 853 C C . ARG A 1 118 ? 15.982 -10.680 -9.728 1.00 93.94 118 ARG A C 1
ATOM 855 O O . ARG A 1 118 ? 15.110 -10.495 -8.873 1.00 93.94 118 ARG A O 1
ATOM 862 N N . PRO A 1 119 ? 16.106 -9.925 -10.836 1.00 95.31 119 PRO A N 1
ATOM 863 C CA . PRO A 1 119 ? 15.142 -8.884 -11.167 1.00 95.31 119 PRO A CA 1
ATOM 864 C C . PRO A 1 119 ? 13.744 -9.490 -11.328 1.00 95.31 119 PRO A C 1
ATOM 866 O O . PRO A 1 119 ? 13.599 -10.621 -11.798 1.00 95.31 119 PRO A O 1
ATOM 869 N N . LEU A 1 120 ? 12.718 -8.744 -10.913 1.00 93.56 120 LEU A N 1
ATOM 870 C CA . LEU A 1 120 ? 11.322 -9.187 -11.024 1.00 93.56 120 LEU A CA 1
ATOM 871 C C . LEU A 1 120 ? 10.793 -9.080 -12.460 1.00 93.56 120 LEU A C 1
ATOM 873 O O . LEU A 1 120 ? 9.875 -9.801 -12.843 1.00 93.56 120 LEU A O 1
ATOM 877 N N . THR A 1 121 ? 11.364 -8.172 -13.247 1.00 91.81 121 THR A N 1
ATOM 878 C CA . THR A 1 121 ? 11.063 -7.956 -14.662 1.00 91.81 121 THR A CA 1
ATOM 879 C C . THR A 1 121 ? 12.249 -7.263 -15.324 1.00 91.81 121 THR A C 1
ATOM 881 O O . THR A 1 121 ? 13.002 -6.562 -14.656 1.00 91.81 121 THR A O 1
ATOM 884 N N . ASP A 1 122 ? 12.384 -7.410 -16.639 1.00 90.00 122 ASP A N 1
ATOM 885 C CA . ASP A 1 122 ? 13.363 -6.659 -17.438 1.00 90.00 122 ASP A CA 1
ATOM 886 C C . ASP A 1 122 ? 12.754 -5.365 -18.023 1.00 90.00 122 ASP A C 1
ATOM 888 O O . ASP A 1 122 ? 13.386 -4.653 -18.804 1.00 90.00 122 ASP A O 1
ATOM 892 N N . GLN A 1 123 ? 11.489 -5.072 -17.701 1.00 86.06 123 GLN A N 1
ATOM 893 C CA . GLN A 1 123 ? 10.758 -3.932 -18.248 1.00 86.06 123 GLN A CA 1
ATOM 894 C C . GLN A 1 123 ? 11.015 -2.654 -17.448 1.00 86.06 123 GLN A C 1
ATOM 896 O O . GLN A 1 123 ? 10.655 -2.552 -16.275 1.00 86.06 123 GLN A O 1
ATOM 901 N N . VAL A 1 124 ? 11.547 -1.640 -18.131 1.00 87.31 124 VAL A N 1
ATOM 902 C CA . VAL A 1 124 ? 11.650 -0.269 -17.616 1.00 87.31 124 VAL A CA 1
ATOM 903 C C . VAL A 1 124 ? 10.270 0.388 -17.701 1.00 87.31 124 VAL A C 1
ATOM 905 O O . VAL A 1 124 ? 9.921 1.013 -18.703 1.00 87.31 124 VAL A O 1
ATOM 908 N N . ALA A 1 125 ? 9.452 0.185 -16.672 1.00 85.75 125 ALA A N 1
ATOM 909 C CA . ALA A 1 125 ? 8.095 0.714 -16.594 1.00 85.75 125 ALA A CA 1
ATOM 910 C C . ALA A 1 125 ? 7.711 1.055 -15.145 1.00 85.75 125 ALA A C 1
ATOM 912 O O . ALA A 1 125 ? 8.210 0.407 -14.220 1.00 85.75 125 ALA A O 1
ATOM 913 N N . PRO A 1 126 ? 6.809 2.029 -14.928 1.00 89.44 126 PRO A N 1
ATOM 914 C CA . PRO A 1 126 ? 6.256 2.275 -13.606 1.00 89.44 126 PRO A CA 1
ATOM 915 C C . PRO A 1 126 ? 5.364 1.107 -13.170 1.00 89.44 126 PRO A C 1
ATOM 917 O O . PRO A 1 126 ? 4.712 0.469 -13.998 1.00 89.44 126 PRO A O 1
ATOM 920 N N . CYS A 1 127 ? 5.297 0.841 -11.868 1.00 90.94 127 CYS A N 1
ATOM 921 C CA . CYS A 1 127 ? 4.384 -0.158 -11.316 1.00 90.94 127 CYS A CA 1
ATOM 922 C C . CYS A 1 127 ? 3.894 0.228 -9.917 1.00 90.94 127 CYS A C 1
ATOM 924 O O . CYS A 1 127 ? 4.461 1.097 -9.248 1.00 90.94 127 CYS A O 1
ATOM 926 N N . PHE A 1 128 ? 2.844 -0.455 -9.463 1.00 93.62 128 PHE A N 1
ATOM 927 C CA . PHE A 1 128 ? 2.383 -0.373 -8.081 1.00 93.62 128 PHE A CA 1
ATOM 928 C C . PHE A 1 128 ? 2.958 -1.505 -7.233 1.00 93.62 128 PHE A C 1
ATOM 930 O O . PHE A 1 128 ? 3.123 -2.631 -7.706 1.00 93.62 128 PHE A O 1
ATOM 937 N N . LEU A 1 129 ? 3.207 -1.208 -5.960 1.00 95.06 129 LEU A N 1
ATOM 938 C CA . LEU A 1 129 ? 3.572 -2.174 -4.929 1.00 95.06 129 LEU A CA 1
ATOM 939 C C . LEU A 1 129 ? 2.613 -2.022 -3.748 1.00 95.06 129 LEU A C 1
ATOM 941 O O . LEU A 1 129 ? 2.429 -0.912 -3.257 1.00 95.06 129 LEU A O 1
ATOM 945 N N . VAL A 1 130 ? 2.053 -3.120 -3.243 1.00 96.00 130 VAL A N 1
ATOM 946 C CA . VAL A 1 130 ? 1.334 -3.124 -1.958 1.00 96.00 130 VAL A CA 1
ATOM 947 C C . VAL A 1 130 ? 2.230 -3.741 -0.910 1.00 96.00 130 VAL A C 1
ATOM 949 O O . VAL A 1 130 ? 2.431 -4.953 -0.890 1.00 96.00 130 VAL A O 1
ATOM 952 N N . ARG A 1 131 ? 2.767 -2.904 -0.030 1.00 95.75 131 ARG A N 1
ATOM 953 C CA . ARG A 1 131 ? 3.551 -3.330 1.123 1.00 95.75 131 ARG A CA 1
ATOM 954 C C . ARG A 1 131 ? 2.616 -3.783 2.240 1.00 95.75 131 ARG A C 1
ATOM 956 O O . ARG A 1 131 ? 1.761 -3.020 2.687 1.00 95.75 131 ARG A O 1
ATOM 963 N N . VAL A 1 132 ? 2.811 -5.016 2.701 1.00 93.25 132 VAL A N 1
ATOM 964 C CA . VAL A 1 132 ? 1.976 -5.660 3.735 1.00 93.25 132 VAL A CA 1
ATOM 965 C C . VAL A 1 132 ? 2.747 -6.032 4.999 1.00 93.25 132 VAL A C 1
ATOM 967 O O . VAL A 1 132 ? 2.167 -6.525 5.959 1.00 93.25 132 VAL A O 1
ATOM 970 N N . GLY A 1 133 ? 4.059 -5.814 5.014 1.00 91.19 133 GLY A N 1
ATOM 971 C CA . GLY A 1 133 ? 4.895 -6.090 6.173 1.00 91.19 133 GLY A CA 1
ATOM 972 C C . GLY A 1 133 ? 6.368 -5.856 5.885 1.00 91.19 133 GLY A C 1
ATOM 973 O O . GLY A 1 133 ? 6.750 -5.457 4.780 1.00 91.19 133 GLY A O 1
ATOM 974 N N . TYR A 1 134 ? 7.205 -6.146 6.875 1.00 91.31 134 TYR A N 1
ATOM 975 C CA . TYR A 1 134 ? 8.654 -6.045 6.760 1.00 91.31 134 TYR A CA 1
ATOM 976 C C . TYR A 1 134 ? 9.360 -7.050 7.679 1.00 91.31 134 TYR A C 1
ATOM 978 O O . TYR A 1 134 ? 8.717 -7.689 8.511 1.00 91.31 134 TYR A O 1
ATOM 986 N N . SER A 1 135 ? 10.661 -7.243 7.470 1.00 86.25 135 SER A N 1
ATOM 987 C CA . SER A 1 135 ? 11.515 -8.053 8.341 1.00 86.25 135 SER A CA 1
ATOM 988 C C . SER A 1 135 ? 12.463 -7.147 9.130 1.00 86.25 135 SER A C 1
ATOM 990 O O . SER A 1 135 ? 13.092 -6.258 8.559 1.00 86.25 135 SER A O 1
ATOM 992 N N . ASP A 1 136 ? 12.565 -7.374 10.443 1.00 75.94 136 ASP A N 1
ATOM 993 C CA . ASP A 1 136 ? 13.540 -6.693 11.310 1.00 75.94 136 ASP A CA 1
ATOM 994 C C . ASP A 1 136 ? 14.956 -7.268 11.150 1.00 75.94 136 ASP A C 1
ATOM 996 O O . ASP A 1 136 ? 15.946 -6.567 11.350 1.00 75.94 136 ASP A O 1
ATOM 1000 N N . ALA A 1 137 ? 15.057 -8.559 10.811 1.00 75.75 137 ALA A N 1
ATOM 1001 C CA . ALA A 1 137 ? 16.328 -9.281 10.737 1.00 75.75 137 ALA A CA 1
ATOM 1002 C C . ALA A 1 137 ? 17.082 -9.010 9.428 1.00 75.75 137 ALA A C 1
ATOM 1004 O O . ALA A 1 137 ? 18.307 -8.924 9.419 1.00 75.75 137 ALA A O 1
ATOM 1005 N N . ASP A 1 138 ? 16.332 -8.843 8.342 1.00 76.25 138 ASP A N 1
ATOM 1006 C CA . ASP A 1 138 ? 16.839 -8.584 7.001 1.00 76.25 138 ASP A CA 1
ATOM 1007 C C . ASP A 1 138 ? 16.060 -7.389 6.436 1.00 76.25 138 ASP A C 1
ATOM 1009 O O . ASP A 1 138 ? 14.831 -7.439 6.451 1.00 76.25 138 ASP A O 1
ATOM 1013 N N . PRO A 1 139 ? 16.702 -6.327 5.915 1.00 82.62 139 PRO A N 1
ATOM 1014 C CA . PRO A 1 139 ? 16.037 -5.065 5.567 1.00 82.62 139 PRO A CA 1
ATOM 1015 C C . PRO A 1 139 ? 15.242 -5.140 4.245 1.00 82.62 139 PRO A C 1
ATOM 1017 O O . PRO A 1 139 ? 15.468 -4.372 3.303 1.00 82.62 139 PRO A O 1
ATOM 1020 N N . TYR A 1 140 ? 14.300 -6.079 4.157 1.00 91.06 140 TYR A N 1
ATOM 1021 C CA . TYR A 1 140 ? 13.323 -6.198 3.081 1.00 91.06 140 TYR A CA 1
ATOM 1022 C C . TYR A 1 140 ? 11.895 -5.991 3.591 1.00 91.06 140 TYR A C 1
ATOM 1024 O O . TYR A 1 140 ? 11.551 -6.275 4.740 1.00 91.06 140 TYR A O 1
ATOM 1032 N N . GLY A 1 141 ? 11.048 -5.502 2.689 1.00 92.88 141 GLY A N 1
ATOM 1033 C CA . GLY A 1 141 ? 9.600 -5.502 2.864 1.00 92.88 141 GLY A CA 1
ATOM 1034 C C . GLY A 1 141 ? 8.964 -6.708 2.176 1.00 92.88 141 GLY A C 1
ATOM 1035 O O . GLY A 1 141 ? 9.568 -7.326 1.295 1.00 92.88 141 GLY A O 1
ATOM 1036 N N . TYR A 1 142 ? 7.729 -7.009 2.558 1.00 94.75 142 TYR A N 1
ATOM 1037 C CA . TYR A 1 142 ? 6.877 -7.951 1.845 1.00 94.75 142 TYR A CA 1
ATOM 1038 C C . TYR A 1 142 ? 5.874 -7.186 0.986 1.00 94.75 142 TYR A C 1
ATOM 1040 O O . TYR A 1 142 ? 5.126 -6.356 1.510 1.00 94.75 142 TYR A O 1
ATOM 1048 N N . TYR A 1 143 ? 5.848 -7.488 -0.310 1.00 95.56 143 TYR A N 1
ATOM 1049 C CA . TYR A 1 143 ? 5.073 -6.745 -1.298 1.00 95.56 143 TYR A CA 1
ATOM 1050 C C . TYR A 1 143 ? 4.231 -7.669 -2.174 1.00 95.56 143 TYR A C 1
ATOM 1052 O O . TYR A 1 143 ? 4.709 -8.717 -2.598 1.00 95.56 143 TYR A O 1
ATOM 1060 N N . TYR A 1 144 ? 3.016 -7.248 -2.507 1.00 94.38 144 TYR A N 1
ATOM 1061 C CA . TYR A 1 144 ? 2.352 -7.675 -3.739 1.00 94.38 144 TYR A CA 1
ATOM 1062 C C . TYR A 1 144 ? 2.725 -6.701 -4.849 1.00 94.38 144 TYR A C 1
ATOM 1064 O O . TYR A 1 144 ? 2.828 -5.495 -4.608 1.00 94.38 144 TYR A O 1
ATOM 1072 N N . VAL A 1 145 ? 2.974 -7.218 -6.047 1.00 92.00 145 VAL A N 1
ATOM 1073 C CA . VAL A 1 145 ? 3.602 -6.453 -7.126 1.00 92.00 145 VAL A CA 1
ATOM 1074 C C . VAL A 1 145 ? 2.659 -6.398 -8.318 1.00 92.00 145 VAL A C 1
ATOM 1076 O O . VAL A 1 145 ? 2.236 -7.436 -8.814 1.00 92.00 145 VAL A O 1
ATOM 1079 N N . GLY A 1 146 ? 2.350 -5.193 -8.799 1.00 88.56 146 GLY A N 1
ATOM 1080 C CA . GLY A 1 146 ? 1.464 -4.957 -9.944 1.00 88.56 146 GLY A CA 1
ATOM 1081 C C . GLY A 1 146 ? 2.150 -5.243 -11.278 1.00 88.56 146 GLY A C 1
ATOM 1082 O O . GLY A 1 146 ? 2.177 -4.380 -12.150 1.00 88.56 146 GLY A O 1
ATOM 1083 N N . LEU A 1 147 ? 2.769 -6.417 -11.395 1.00 87.06 147 LEU A N 1
ATOM 1084 C CA . LEU A 1 147 ? 3.468 -6.912 -12.576 1.00 87.06 147 LEU A CA 1
ATOM 1085 C C . LEU A 1 147 ? 2.822 -8.220 -13.058 1.00 87.06 147 LEU A C 1
ATOM 1087 O O . LEU A 1 147 ? 2.264 -8.950 -12.232 1.00 87.06 147 LEU A O 1
ATOM 1091 N N . PRO A 1 148 ? 2.945 -8.546 -14.361 1.00 82.44 148 PRO A N 1
ATOM 1092 C CA . PRO A 1 148 ? 2.379 -9.754 -14.950 1.00 82.44 148 PRO A CA 1
ATOM 1093 C C . PRO A 1 148 ? 2.638 -11.021 -14.126 1.00 82.44 148 PRO A C 1
ATOM 1095 O O . PRO A 1 148 ? 3.785 -11.450 -13.996 1.00 82.44 148 PRO A O 1
ATOM 1098 N N . GLY A 1 149 ? 1.581 -11.636 -13.590 1.00 81.94 149 GLY A N 1
ATOM 1099 C CA . GLY A 1 149 ? 1.670 -12.910 -12.865 1.00 81.94 149 GLY A CA 1
ATOM 1100 C C . GLY A 1 149 ? 2.268 -12.836 -11.454 1.00 81.94 149 GLY A C 1
ATOM 1101 O O . GLY A 1 149 ? 2.469 -13.881 -10.833 1.00 81.94 149 GLY A O 1
ATOM 1102 N N . LEU A 1 150 ? 2.538 -11.635 -10.931 1.00 84.56 150 LEU A N 1
ATOM 1103 C CA . LEU A 1 150 ? 3.077 -11.421 -9.579 1.00 84.56 150 LEU A CA 1
ATOM 1104 C C . LEU A 1 150 ? 2.073 -10.768 -8.616 1.00 84.56 150 LEU A C 1
ATOM 1106 O O . LEU A 1 150 ? 2.330 -10.726 -7.412 1.00 84.56 150 LEU A O 1
ATOM 1110 N N . SER A 1 151 ? 0.919 -10.319 -9.113 1.00 81.19 151 SER A N 1
ATOM 1111 C CA . SER A 1 151 ? -0.121 -9.619 -8.338 1.00 81.19 151 SER A CA 1
ATOM 1112 C C . SER A 1 151 ? -0.629 -10.401 -7.122 1.00 81.19 151 SER A C 1
ATOM 1114 O O . SER A 1 151 ? -0.916 -9.804 -6.087 1.00 81.19 151 SER A O 1
ATOM 1116 N N . HIS A 1 152 ? -0.649 -11.735 -7.203 1.00 79.38 152 HIS A N 1
ATOM 1117 C CA . HIS A 1 152 ? -1.104 -12.634 -6.130 1.00 79.38 152 HIS A CA 1
ATOM 1118 C C . HIS A 1 152 ? 0.035 -13.271 -5.320 1.00 79.38 152 HIS A C 1
ATOM 1120 O O . HIS A 1 152 ? -0.220 -14.041 -4.395 1.00 79.38 152 HIS A O 1
ATOM 1126 N N . THR A 1 153 ? 1.296 -12.981 -5.657 1.00 86.69 153 THR A N 1
ATOM 1127 C CA . THR A 1 153 ? 2.460 -13.596 -5.003 1.00 86.69 153 THR A CA 1
ATOM 1128 C C . THR A 1 153 ? 3.181 -12.588 -4.123 1.00 86.69 153 THR A C 1
ATOM 1130 O O . THR A 1 153 ? 3.756 -11.608 -4.599 1.00 86.69 153 THR A O 1
ATOM 1133 N N . GLN A 1 154 ? 3.209 -12.865 -2.820 1.00 91.56 154 GLN A N 1
ATOM 1134 C CA . GLN A 1 154 ? 3.987 -12.069 -1.882 1.00 91.56 154 GLN A CA 1
ATOM 1135 C C . GLN A 1 154 ? 5.484 -12.217 -2.189 1.00 91.56 154 GLN A C 1
ATOM 1137 O O . GLN A 1 154 ? 6.058 -13.302 -2.101 1.00 91.56 154 GLN A O 1
ATOM 1142 N N . THR A 1 155 ? 6.116 -11.099 -2.521 1.00 94.00 155 THR A N 1
ATOM 1143 C CA . THR A 1 155 ? 7.514 -11.004 -2.940 1.00 94.00 155 THR A CA 1
ATOM 1144 C C . THR A 1 155 ? 8.312 -10.235 -1.894 1.00 94.00 155 THR A C 1
ATOM 1146 O O . THR A 1 155 ? 7.858 -9.217 -1.366 1.00 94.00 155 THR A O 1
ATOM 1149 N N . ARG A 1 156 ? 9.512 -10.718 -1.564 1.00 95.94 156 ARG A N 1
ATOM 1150 C CA . ARG A 1 156 ? 10.411 -10.042 -0.621 1.00 95.94 156 ARG A CA 1
ATOM 1151 C C . ARG A 1 156 ? 11.300 -9.105 -1.416 1.00 95.94 156 ARG A C 1
ATOM 1153 O O . ARG A 1 156 ? 12.053 -9.577 -2.257 1.00 95.94 156 ARG A O 1
ATOM 1160 N N . ILE A 1 157 ? 11.232 -7.803 -1.162 1.00 96.56 157 ILE A N 1
ATOM 1161 C CA . ILE A 1 157 ? 12.019 -6.816 -1.917 1.00 96.56 157 ILE A CA 1
ATOM 1162 C C . ILE A 1 157 ? 12.856 -5.996 -0.930 1.00 96.56 157 ILE A C 1
ATOM 1164 O O . ILE A 1 157 ? 12.287 -5.409 0.000 1.00 96.56 157 ILE A O 1
ATOM 1168 N N . PRO A 1 158 ? 14.192 -5.934 -1.091 1.00 95.62 158 PRO A N 1
ATOM 1169 C CA . PRO A 1 158 ? 15.037 -5.084 -0.261 1.00 95.62 158 PRO A CA 1
ATOM 1170 C C . PRO A 1 158 ? 14.608 -3.619 -0.356 1.00 95.62 158 PRO A C 1
ATOM 1172 O O . PRO A 1 158 ? 14.329 -3.120 -1.447 1.00 95.62 158 PRO A O 1
ATOM 1175 N N . TRP A 1 159 ? 14.604 -2.901 0.771 1.00 93.50 159 TRP A N 1
ATOM 1176 C CA . TRP A 1 159 ? 14.213 -1.485 0.790 1.00 93.50 159 TRP A CA 1
ATOM 1177 C C . TRP A 1 159 ? 15.045 -0.633 -0.178 1.00 93.50 159 TRP A C 1
ATOM 1179 O O . TRP A 1 159 ? 14.509 0.220 -0.882 1.00 93.50 159 TRP A O 1
ATOM 1189 N N . GLN A 1 160 ? 16.344 -0.921 -0.276 1.00 93.62 160 GLN A N 1
ATOM 1190 C CA . GLN A 1 160 ? 17.245 -0.229 -1.194 1.00 93.62 160 GLN A CA 1
ATOM 1191 C C . GLN A 1 160 ? 16.796 -0.349 -2.657 1.00 93.62 160 GLN A C 1
ATOM 1193 O O . GLN A 1 160 ? 16.897 0.622 -3.400 1.00 93.62 160 GLN A O 1
ATOM 1198 N N . ASN A 1 161 ? 16.262 -1.500 -3.067 1.00 96.50 161 ASN A N 1
ATOM 1199 C CA . ASN A 1 161 ? 15.798 -1.707 -4.438 1.00 96.50 161 ASN A CA 1
ATOM 1200 C C . ASN A 1 161 ? 14.525 -0.899 -4.710 1.00 96.50 161 ASN A C 1
ATOM 1202 O O . ASN A 1 161 ? 14.400 -0.299 -5.771 1.00 96.50 161 ASN A O 1
ATOM 1206 N N . VAL A 1 162 ? 13.621 -0.805 -3.728 1.00 96.19 162 VAL A N 1
ATOM 1207 C CA . VAL A 1 162 ? 12.425 0.052 -3.820 1.00 96.19 162 VAL A CA 1
ATOM 1208 C C . VAL A 1 162 ? 12.813 1.531 -3.926 1.00 96.19 162 VAL A C 1
ATOM 1210 O O . VAL A 1 162 ? 12.226 2.269 -4.713 1.00 96.19 162 VAL A O 1
ATOM 1213 N N . LEU A 1 163 ? 13.835 1.967 -3.181 1.00 94.44 163 LEU A N 1
ATOM 1214 C CA . LEU A 1 163 ? 14.365 3.328 -3.289 1.00 94.44 163 LEU A CA 1
ATOM 1215 C C . LEU A 1 163 ? 14.987 3.608 -4.660 1.00 94.44 163 LEU A C 1
ATOM 1217 O O . LEU A 1 163 ? 14.712 4.654 -5.245 1.00 94.44 163 LEU A O 1
ATOM 1221 N N . VAL A 1 164 ? 15.805 2.685 -5.175 1.00 95.19 164 VAL A N 1
ATOM 1222 C CA . VAL A 1 164 ? 16.462 2.819 -6.488 1.00 95.19 164 VAL A CA 1
ATOM 1223 C C . VAL A 1 164 ? 15.444 2.785 -7.629 1.00 95.19 164 VAL A C 1
ATOM 1225 O O . VAL A 1 164 ? 15.587 3.549 -8.579 1.00 95.19 164 VAL A O 1
ATOM 1228 N N . ALA A 1 165 ? 14.372 1.995 -7.503 1.00 94.81 165 ALA A N 1
ATOM 1229 C CA . ALA A 1 165 ? 13.229 1.998 -8.421 1.00 94.81 165 ALA A CA 1
ATOM 1230 C C . ALA A 1 165 ? 12.488 3.347 -8.486 1.00 94.81 165 ALA A C 1
ATOM 1232 O O . ALA A 1 165 ? 11.682 3.573 -9.393 1.00 94.81 165 ALA A O 1
ATOM 1233 N N . GLY A 1 166 ? 12.765 4.249 -7.541 1.00 94.44 166 GLY A N 1
ATOM 1234 C CA . GLY A 1 166 ? 12.251 5.610 -7.500 1.00 94.44 166 GLY A CA 1
ATOM 1235 C C . GLY A 1 166 ? 10.797 5.655 -7.055 1.00 94.44 166 GLY A C 1
ATOM 1236 O O . GLY A 1 166 ? 9.887 5.568 -7.874 1.00 94.44 166 GLY A O 1
ATOM 1237 N N . ILE A 1 167 ? 10.574 5.832 -5.752 1.00 94.81 167 ILE A N 1
ATOM 1238 C CA . ILE A 1 167 ? 9.234 6.024 -5.184 1.00 94.81 167 ILE A CA 1
ATOM 1239 C C . ILE A 1 167 ? 8.684 7.374 -5.656 1.00 94.81 167 ILE A C 1
ATOM 1241 O O . ILE A 1 167 ? 9.265 8.427 -5.371 1.00 94.81 167 ILE A O 1
ATOM 1245 N N . THR A 1 168 ? 7.566 7.343 -6.375 1.00 94.00 168 THR A N 1
ATOM 1246 C CA . THR A 1 168 ? 6.900 8.544 -6.890 1.00 94.00 168 THR A CA 1
ATOM 1247 C C . THR A 1 168 ? 5.800 9.028 -5.961 1.00 94.00 168 THR A C 1
ATOM 1249 O O . THR A 1 168 ? 5.675 10.241 -5.805 1.00 94.00 168 THR A O 1
ATOM 1252 N N . ASP A 1 169 ? 5.084 8.106 -5.308 1.00 95.25 169 ASP A N 1
ATOM 1253 C CA . ASP A 1 169 ? 4.048 8.380 -4.312 1.00 95.25 169 ASP A CA 1
ATOM 1254 C C . ASP A 1 169 ? 3.812 7.193 -3.376 1.00 95.25 169 ASP A C 1
ATOM 1256 O O . ASP A 1 169 ? 4.144 6.047 -3.690 1.00 95.25 169 ASP A O 1
ATOM 1260 N N . VAL A 1 170 ? 3.179 7.479 -2.235 1.00 96.31 170 VAL A N 1
ATOM 1261 C CA . VAL A 1 170 ? 2.763 6.482 -1.250 1.00 96.31 170 VAL A CA 1
ATOM 1262 C C . VAL A 1 170 ? 1.422 6.882 -0.635 1.00 96.31 170 VAL A C 1
ATOM 1264 O O . VAL A 1 170 ? 1.278 7.986 -0.106 1.00 96.31 170 VAL A O 1
ATOM 1267 N N . LEU A 1 171 ? 0.475 5.945 -0.638 1.00 96.44 171 LEU A N 1
ATOM 1268 C CA . LEU A 1 171 ? -0.761 6.013 0.135 1.00 96.44 171 LEU A CA 1
ATOM 1269 C C . LEU A 1 171 ? -0.759 4.947 1.224 1.00 96.44 171 LEU A C 1
ATOM 1271 O O . LEU A 1 171 ? -0.567 3.764 0.950 1.00 96.44 171 LEU A O 1
ATOM 1275 N N . SER A 1 172 ? -1.046 5.354 2.451 1.00 96.50 172 SER A N 1
ATOM 1276 C CA . SER A 1 172 ? -1.233 4.444 3.576 1.00 96.50 172 SER A CA 1
ATOM 1277 C C . SER A 1 172 ? -2.720 4.183 3.772 1.00 96.50 172 SER A C 1
ATOM 1279 O O . SER A 1 172 ? -3.480 5.107 4.071 1.00 96.50 172 SER A O 1
ATOM 1281 N N . VAL A 1 173 ? -3.139 2.932 3.619 1.00 95.06 173 VAL A N 1
ATOM 1282 C CA . VAL A 1 173 ? -4.543 2.526 3.703 1.00 95.06 173 VAL A CA 1
ATOM 1283 C C . VAL A 1 173 ? -4.804 1.985 5.098 1.00 95.06 173 VAL A C 1
ATOM 1285 O O . VAL A 1 173 ? -4.226 0.977 5.509 1.00 95.06 173 VAL A O 1
ATOM 1288 N N . GLN A 1 174 ? -5.628 2.705 5.855 1.00 91.75 174 GLN A N 1
ATOM 1289 C CA . GLN A 1 174 ? -5.889 2.363 7.246 1.00 91.75 174 GLN A CA 1
ATOM 1290 C C . GLN A 1 174 ? -6.695 1.059 7.327 1.00 91.75 174 GLN A C 1
ATOM 1292 O O . GLN A 1 174 ? -7.538 0.818 6.458 1.00 91.75 174 GLN A O 1
ATOM 1297 N N . PRO A 1 175 ? -6.468 0.226 8.359 1.00 85.94 175 PRO A N 1
ATOM 1298 C CA . PRO A 1 175 ? -7.302 -0.944 8.583 1.00 85.94 175 PRO A CA 1
ATOM 1299 C C . PRO A 1 175 ? -8.769 -0.527 8.777 1.00 85.94 175 PRO A C 1
ATOM 1301 O O . PRO A 1 175 ? -9.037 0.594 9.238 1.00 85.94 175 PRO A O 1
ATOM 1304 N N . PRO A 1 176 ? -9.727 -1.416 8.458 1.00 82.00 176 PRO A N 1
ATOM 1305 C CA . PRO A 1 176 ? -11.135 -1.148 8.692 1.00 82.00 176 PRO A CA 1
ATOM 1306 C C . PRO A 1 176 ? -11.334 -0.798 10.164 1.00 82.00 176 PRO A C 1
ATOM 1308 O O . PRO A 1 176 ? -10.808 -1.467 11.059 1.00 82.00 176 PRO A O 1
ATOM 1311 N N . LYS A 1 177 ? -12.095 0.269 10.427 1.00 72.62 177 LYS A N 1
ATOM 1312 C CA . LYS A 1 177 ? -12.485 0.573 11.803 1.00 72.62 177 LYS A CA 1
ATOM 1313 C C . LYS A 1 177 ? -13.259 -0.636 12.334 1.00 72.62 177 LYS A C 1
ATOM 1315 O O . LYS A 1 177 ? -14.195 -1.065 11.654 1.00 72.62 177 LYS A O 1
ATOM 1320 N N . PRO A 1 178 ? -12.907 -1.175 13.514 1.00 65.62 178 PRO A N 1
ATOM 1321 C CA . PRO A 1 178 ? -13.724 -2.208 14.124 1.00 65.62 178 PRO A CA 1
ATOM 1322 C C . PRO A 1 178 ? -15.155 -1.683 14.239 1.00 65.62 178 PRO A C 1
ATOM 1324 O O . PRO A 1 178 ? -15.361 -0.495 14.521 1.00 65.62 178 PRO A O 1
ATOM 1327 N N . ALA A 1 179 ? -16.132 -2.553 13.974 1.00 65.19 179 ALA A N 1
ATOM 1328 C CA . ALA A 1 179 ? -17.532 -2.202 14.154 1.00 65.19 179 ALA A CA 1
ATOM 1329 C C . ALA A 1 179 ? -17.698 -1.612 15.558 1.00 65.19 179 ALA A C 1
ATOM 1331 O O . ALA A 1 179 ? -17.181 -2.169 16.529 1.00 65.19 179 ALA A O 1
ATOM 1332 N N . ALA A 1 180 ? -18.354 -0.453 15.652 1.00 63.81 180 ALA A N 1
ATOM 1333 C CA . ALA A 1 180 ? -18.605 0.158 16.943 1.00 63.81 180 ALA A CA 1
ATOM 1334 C C . ALA A 1 180 ? -19.353 -0.863 17.804 1.00 63.81 180 ALA A C 1
ATOM 1336 O O . ALA A 1 180 ? -20.423 -1.334 17.409 1.00 63.81 180 ALA A O 1
ATOM 1337 N N . ASP A 1 181 ? -18.780 -1.219 18.953 1.00 71.19 181 ASP A N 1
ATOM 1338 C CA . ASP A 1 181 ? -19.472 -2.046 19.929 1.00 71.19 181 ASP A CA 1
ATOM 1339 C C . ASP A 1 181 ? -20.598 -1.203 20.528 1.00 71.19 181 ASP A C 1
ATOM 1341 O O . ASP A 1 181 ? -20.434 -0.467 21.503 1.00 71.19 181 ASP A O 1
ATOM 1345 N N . LEU A 1 182 ? -21.747 -1.261 19.859 1.00 71.19 182 LEU A N 1
ATOM 1346 C CA . LEU A 1 182 ? -22.960 -0.557 20.239 1.00 71.19 182 LEU A CA 1
ATOM 1347 C C . LEU A 1 182 ? -23.396 -0.940 21.655 1.00 71.19 182 LEU A C 1
ATOM 1349 O O . LEU A 1 182 ? -23.976 -0.098 22.336 1.00 71.19 182 LEU A O 1
ATOM 1353 N N . SER A 1 183 ? -23.093 -2.160 22.116 1.00 73.69 183 SER A N 1
ATOM 1354 C CA . SER A 1 183 ? -23.400 -2.577 23.485 1.00 73.69 183 SER A CA 1
ATOM 1355 C C . SER A 1 183 ? -22.518 -1.834 24.486 1.00 73.69 183 SER A C 1
ATOM 1357 O O . SER A 1 183 ? -23.047 -1.144 25.351 1.00 73.69 183 SER A O 1
ATOM 1359 N N . ALA A 1 184 ? -21.199 -1.815 24.274 1.00 74.00 184 ALA A N 1
ATOM 1360 C CA . ALA A 1 184 ? -20.267 -1.084 25.129 1.00 74.00 184 ALA A CA 1
ATOM 1361 C C . ALA A 1 184 ? -20.524 0.434 25.121 1.00 74.00 184 ALA A C 1
ATOM 1363 O O . ALA A 1 184 ? -20.417 1.092 26.156 1.00 74.00 184 ALA A O 1
ATOM 1364 N N . ALA A 1 185 ? -20.897 1.004 23.971 1.00 70.88 185 ALA A N 1
ATOM 1365 C CA . ALA A 1 185 ? -21.264 2.416 23.867 1.00 70.88 185 ALA A CA 1
ATOM 1366 C C . ALA A 1 185 ? -22.564 2.740 24.625 1.00 70.88 185 ALA A C 1
ATOM 1368 O O . ALA A 1 185 ? -22.656 3.779 25.280 1.00 70.88 185 ALA A O 1
ATOM 1369 N N . THR A 1 186 ? -23.556 1.848 24.562 1.00 81.50 186 THR A N 1
ATOM 1370 C CA . THR A 1 186 ? -24.825 1.998 25.291 1.00 81.50 186 THR A CA 1
ATOM 1371 C C . THR A 1 186 ? -24.619 1.835 26.797 1.00 81.50 186 THR A C 1
ATOM 1373 O O . THR A 1 186 ? -25.139 2.632 27.574 1.00 81.50 186 THR A O 1
ATOM 1376 N N . ASP A 1 187 ? -23.797 0.873 27.214 1.00 83.00 187 ASP A N 1
ATOM 1377 C CA . ASP A 1 187 ? -23.440 0.663 28.617 1.00 83.00 187 ASP A CA 1
ATOM 1378 C C . ASP A 1 187 ? -22.684 1.869 29.184 1.00 83.00 187 ASP A C 1
ATOM 1380 O O . ASP A 1 187 ? -22.994 2.343 30.278 1.00 83.00 187 ASP A O 1
ATOM 1384 N N . ALA A 1 188 ? -21.741 2.432 28.422 1.00 79.50 188 ALA A N 1
ATOM 1385 C CA . ALA A 1 188 ? -21.029 3.646 28.812 1.00 79.50 188 ALA A CA 1
ATOM 1386 C C . ALA A 1 188 ? -21.978 4.844 28.987 1.00 79.50 188 ALA A C 1
ATOM 1388 O O . ALA A 1 188 ? -21.856 5.584 29.965 1.00 79.50 188 ALA A O 1
ATOM 1389 N N . LEU A 1 189 ? -22.953 5.012 28.084 1.00 83.56 189 LEU A N 1
ATOM 1390 C CA . LEU A 1 189 ? -23.993 6.038 28.213 1.00 83.56 189 LEU A CA 1
ATOM 1391 C C . LEU A 1 189 ? -24.841 5.824 29.470 1.00 83.56 189 LEU A C 1
ATOM 1393 O O . LEU A 1 189 ? -25.053 6.768 30.229 1.00 83.56 189 LEU A O 1
ATOM 1397 N N . HIS A 1 190 ? -25.258 4.588 29.740 1.00 85.94 190 HIS A N 1
ATOM 1398 C CA . HIS A 1 190 ? -26.061 4.279 30.918 1.00 85.94 190 HIS A CA 1
ATOM 1399 C C . HIS A 1 190 ? -25.293 4.527 32.226 1.00 85.94 190 HIS A C 1
ATOM 1401 O O . HIS A 1 190 ? -25.837 5.087 33.179 1.00 85.94 190 HIS A O 1
ATOM 1407 N N . ILE A 1 191 ? -24.001 4.187 32.267 1.00 86.25 191 ILE A N 1
ATOM 1408 C CA . ILE A 1 191 ? -23.119 4.491 33.402 1.00 86.25 191 ILE A CA 1
ATOM 1409 C C . ILE A 1 191 ? -22.989 6.009 33.596 1.00 86.25 191 ILE A C 1
ATOM 1411 O O . ILE A 1 191 ? -23.052 6.488 34.729 1.00 86.25 191 ILE A O 1
ATOM 1415 N N . MET A 1 192 ? -22.844 6.782 32.514 1.00 82.12 192 MET A N 1
ATOM 1416 C CA . MET A 1 192 ? -22.794 8.246 32.595 1.00 82.12 192 MET A CA 1
ATOM 1417 C C . MET A 1 192 ? -24.103 8.843 33.127 1.00 82.12 192 MET A C 1
ATOM 1419 O O . MET A 1 192 ? -24.060 9.749 33.960 1.00 82.12 192 MET A O 1
ATOM 1423 N N . GLU A 1 193 ? -25.259 8.325 32.709 1.00 90.06 193 GLU A N 1
ATOM 1424 C CA . GLU A 1 193 ? -26.567 8.749 33.225 1.00 90.06 193 GLU A CA 1
ATOM 1425 C C . GLU A 1 193 ? -26.721 8.442 34.720 1.00 90.06 193 GLU A C 1
ATOM 1427 O O . GLU A 1 193 ? -27.137 9.308 35.495 1.00 90.06 193 GLU A O 1
ATOM 1432 N N . GLN A 1 194 ? -26.322 7.244 35.156 1.00 88.12 194 GLN A N 1
ATOM 1433 C CA . GLN A 1 194 ? -26.337 6.864 36.571 1.00 88.12 194 GLN A CA 1
ATOM 1434 C C . GLN A 1 194 ? -25.389 7.733 37.410 1.00 88.12 194 GLN A C 1
ATOM 1436 O O . GLN A 1 194 ? -25.741 8.156 38.517 1.00 88.12 194 GLN A O 1
ATOM 1441 N N . ALA A 1 195 ? -24.202 8.043 36.884 1.00 86.56 195 ALA A N 1
ATOM 1442 C CA . ALA A 1 195 ? -23.248 8.930 37.539 1.00 86.56 195 ALA A CA 1
ATOM 1443 C C . ALA A 1 195 ? -23.808 10.354 37.673 1.00 86.56 195 ALA A C 1
ATOM 1445 O O . ALA A 1 195 ? -23.708 10.954 38.745 1.00 86.56 195 ALA A O 1
ATOM 1446 N N . LEU A 1 196 ? -24.458 10.875 36.627 1.00 90.00 196 LEU A N 1
ATOM 1447 C CA . LEU A 1 196 ? -25.092 12.192 36.650 1.00 90.00 196 LEU A CA 1
ATOM 1448 C C . LEU A 1 196 ? -26.231 12.252 37.675 1.00 90.00 196 LEU A C 1
ATOM 1450 O O . LEU A 1 196 ? -26.279 13.188 38.473 1.00 90.00 196 LEU A O 1
ATOM 1454 N N . ALA A 1 197 ? -27.100 11.239 37.705 1.00 89.06 197 ALA A N 1
ATOM 1455 C CA . ALA A 1 197 ? -28.183 11.145 38.682 1.00 89.06 197 ALA A CA 1
ATOM 1456 C C . ALA A 1 197 ? -27.645 11.087 40.122 1.00 89.06 197 ALA A C 1
ATOM 1458 O O . ALA A 1 197 ? -28.143 11.778 41.013 1.00 89.06 197 ALA A O 1
ATOM 1459 N N . THR A 1 198 ? -26.572 10.325 40.346 1.00 89.31 198 THR A N 1
ATOM 1460 C CA . THR A 1 198 ? -25.911 10.230 41.656 1.00 89.31 198 THR A CA 1
ATOM 1461 C C . THR A 1 198 ? -25.292 11.565 42.067 1.00 89.31 198 THR A C 1
ATOM 1463 O O . THR A 1 198 ? -25.422 11.986 43.217 1.00 89.31 198 THR A O 1
ATOM 1466 N N . MET A 1 199 ? -24.665 12.276 41.128 1.00 88.25 199 MET A N 1
ATOM 1467 C CA . MET A 1 199 ? -24.076 13.590 41.381 1.00 88.25 199 MET A CA 1
ATOM 1468 C C . MET A 1 199 ? -25.148 14.646 41.691 1.00 88.25 199 MET A C 1
ATOM 1470 O O . MET A 1 199 ? -24.973 15.449 42.604 1.00 88.25 199 MET A O 1
ATOM 1474 N N . GLN A 1 200 ? -26.284 14.617 40.988 1.00 90.44 200 GLN A N 1
ATOM 1475 C CA . GLN A 1 200 ? -27.434 15.483 41.267 1.00 90.44 200 GLN A CA 1
ATOM 1476 C C . GLN A 1 200 ? -28.047 15.193 42.643 1.00 90.44 200 GLN A C 1
ATOM 1478 O O . GLN A 1 200 ? -28.332 16.129 43.391 1.00 90.44 200 GLN A O 1
ATOM 1483 N N . ALA A 1 201 ? -28.189 13.918 43.018 1.00 86.12 201 ALA A N 1
ATOM 1484 C CA . ALA A 1 201 ? -28.669 13.523 44.341 1.00 86.12 201 ALA A CA 1
ATOM 1485 C C . ALA A 1 201 ? -27.705 13.960 45.458 1.00 86.12 201 ALA A C 1
ATOM 1487 O O . ALA A 1 201 ? -28.136 14.491 46.485 1.00 86.12 201 ALA A O 1
ATOM 1488 N N . ALA A 1 202 ? -26.394 13.805 45.247 1.00 84.94 202 ALA A N 1
ATOM 1489 C CA . ALA A 1 202 ? -25.376 14.291 46.173 1.00 84.94 202 ALA A CA 1
ATOM 149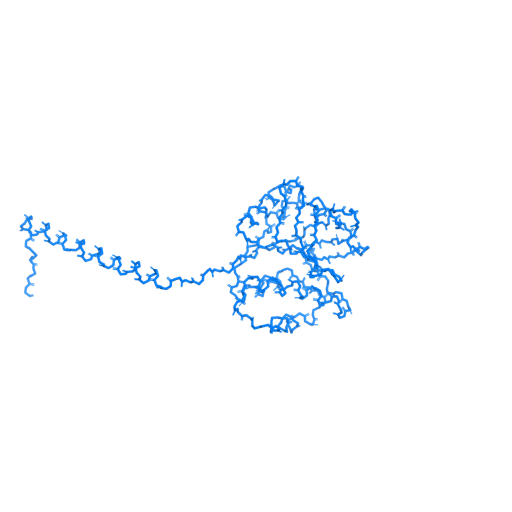0 C C . ALA A 1 202 ? -25.427 15.822 46.314 1.00 84.94 202 ALA A C 1
ATOM 1492 O O . ALA A 1 202 ? -25.412 16.336 47.431 1.00 84.94 202 ALA A O 1
ATOM 1493 N N . HIS A 1 203 ? -25.567 16.553 45.205 1.00 85.12 203 HIS A N 1
ATOM 1494 C CA . HIS A 1 203 ? -25.700 18.010 45.213 1.00 85.12 203 HIS A CA 1
ATOM 1495 C C . HIS A 1 203 ? -26.958 18.474 45.963 1.00 85.12 203 HIS A C 1
ATOM 1497 O O . HIS A 1 203 ? -26.864 19.354 46.817 1.00 85.12 203 HIS A O 1
ATOM 1503 N N . ALA A 1 204 ? -28.110 17.841 45.723 1.00 80.06 204 ALA A N 1
ATOM 1504 C CA . ALA A 1 204 ? -29.346 18.128 46.452 1.00 80.06 204 ALA A CA 1
ATOM 1505 C C . ALA A 1 204 ? -29.205 17.850 47.960 1.00 80.06 204 ALA A C 1
ATOM 1507 O O . ALA A 1 204 ? -29.665 18.635 48.787 1.00 80.06 204 ALA A O 1
ATOM 1508 N N . THR A 1 205 ? -28.505 16.771 48.327 1.00 84.06 205 THR A N 1
ATOM 1509 C CA . THR A 1 205 ? -28.223 16.429 49.730 1.00 84.06 205 THR A CA 1
ATOM 1510 C C . THR A 1 205 ? -27.333 17.481 50.395 1.00 84.06 205 THR A C 1
ATOM 1512 O O . THR A 1 205 ? -27.595 17.885 51.526 1.00 84.06 205 THR A O 1
ATOM 1515 N N . VAL A 1 206 ? -26.309 17.976 49.690 1.00 81.50 206 VAL A N 1
ATOM 1516 C CA . VAL A 1 206 ? -25.440 19.060 50.174 1.00 81.50 206 VAL A CA 1
ATOM 1517 C C . VAL A 1 206 ? -26.219 20.370 50.322 1.00 81.50 206 VAL A C 1
ATOM 1519 O O . VAL A 1 206 ? -26.095 21.027 51.352 1.00 81.50 206 VAL A O 1
ATOM 1522 N N . GLN A 1 207 ? -27.060 20.739 49.352 1.00 80.69 207 GLN A N 1
ATOM 1523 C CA . GLN A 1 207 ? -27.910 21.934 49.447 1.00 80.69 207 GLN A CA 1
ATOM 1524 C C . GLN A 1 207 ? -28.873 21.864 50.640 1.00 80.69 207 GLN A C 1
ATOM 1526 O O . GLN A 1 207 ? -28.985 22.833 51.394 1.00 80.69 207 GLN A O 1
ATOM 1531 N N . ALA A 1 208 ? -29.497 20.703 50.863 1.00 77.75 208 ALA A N 1
ATOM 1532 C CA . ALA A 1 208 ? -30.362 20.465 52.015 1.00 77.75 208 ALA A CA 1
ATOM 1533 C C . ALA A 1 208 ? -29.594 20.554 53.347 1.00 77.75 208 ALA A C 1
ATOM 1535 O O . ALA A 1 208 ? -30.071 21.184 54.289 1.00 77.75 208 ALA A O 1
ATOM 1536 N N . ALA A 1 209 ? -28.386 19.982 53.424 1.00 74.44 209 ALA A N 1
ATOM 1537 C CA . ALA A 1 209 ? -27.537 20.040 54.617 1.00 74.44 209 ALA A CA 1
ATOM 1538 C C . ALA A 1 209 ? -27.022 21.459 54.925 1.00 74.44 209 ALA A C 1
ATOM 1540 O O . ALA A 1 209 ? -26.833 21.807 56.089 1.00 74.44 209 ALA A O 1
ATOM 1541 N N . LEU A 1 210 ? -26.826 22.287 53.896 1.00 81.00 210 LEU A N 1
ATOM 1542 C CA . LEU A 1 210 ? -26.449 23.697 54.027 1.00 81.00 210 LEU A CA 1
ATOM 1543 C C . LEU A 1 210 ? -27.643 24.616 54.345 1.00 81.00 210 LEU A C 1
ATOM 1545 O O . LEU A 1 210 ? -27.450 25.818 54.508 1.00 81.00 210 LEU A O 1
ATOM 1549 N N . GLY A 1 211 ? -28.868 24.081 54.434 1.00 67.38 211 GLY A N 1
ATOM 1550 C CA . GLY A 1 211 ? -30.075 24.866 54.710 1.00 67.38 211 GLY A CA 1
ATOM 1551 C C . GLY A 1 211 ? -30.469 25.814 53.574 1.00 67.38 211 GLY A C 1
ATOM 1552 O O . GLY A 1 211 ? -31.267 26.726 53.787 1.00 67.38 211 GLY A O 1
ATOM 1553 N N . ILE A 1 212 ? -29.924 25.611 52.371 1.00 62.41 212 ILE A N 1
ATOM 1554 C CA . ILE A 1 212 ? -30.271 26.383 51.179 1.00 62.41 212 ILE A CA 1
ATOM 1555 C C . ILE A 1 212 ? -31.558 25.770 50.627 1.00 62.41 212 ILE A C 1
ATOM 1557 O O . ILE A 1 212 ? -31.535 24.909 49.749 1.00 62.41 212 ILE A O 1
ATOM 1561 N N . ALA A 1 213 ? -32.699 26.160 51.195 1.00 56.44 213 ALA A N 1
ATOM 1562 C CA . ALA A 1 213 ? -33.984 25.856 50.590 1.00 56.44 213 ALA A CA 1
ATOM 1563 C C . ALA A 1 213 ? -34.034 26.543 49.221 1.00 56.44 213 ALA A C 1
ATOM 1565 O O . ALA A 1 213 ? -33.830 27.752 49.114 1.00 56.44 213 ALA A O 1
ATOM 1566 N N . SER A 1 214 ? -34.278 25.767 48.168 1.00 53.09 214 SER A N 1
ATOM 1567 C CA . SER A 1 214 ? -34.616 26.296 46.854 1.00 53.09 214 SER A CA 1
ATOM 1568 C C . SER A 1 214 ? -35.884 27.139 46.988 1.00 53.09 214 SER A C 1
ATOM 1570 O O . SER A 1 214 ? -36.987 26.596 47.052 1.00 53.09 214 SER A O 1
ATOM 1572 N N . GLU A 1 215 ? -35.728 28.459 47.058 1.00 49.81 215 GLU A N 1
ATOM 1573 C CA . GLU A 1 215 ? -36.816 29.418 46.890 1.00 49.81 215 GLU A CA 1
ATOM 1574 C C . GLU A 1 215 ? -37.320 29.325 45.443 1.00 49.81 215 GLU A C 1
ATOM 1576 O O . GLU A 1 215 ? -36.928 30.089 44.564 1.00 49.81 215 GLU A O 1
ATOM 1581 N N . GLN A 1 216 ? -38.179 28.344 45.170 1.00 42.41 216 GLN A N 1
ATOM 1582 C CA . GLN A 1 216 ? -39.088 28.411 44.035 1.00 42.41 216 GLN A CA 1
ATOM 1583 C C . GLN A 1 216 ? -40.350 29.129 44.506 1.00 42.41 216 GLN A C 1
ATOM 1585 O O . GLN A 1 216 ? -41.258 28.541 45.092 1.00 42.41 216 GLN A O 1
ATOM 1590 N N . SER A 1 217 ? -40.343 30.442 44.289 1.00 39.78 217 SER A N 1
ATOM 1591 C CA . SER A 1 217 ? -41.524 31.294 44.368 1.00 39.78 217 SER A CA 1
ATOM 1592 C C . SER A 1 217 ? -42.481 30.970 43.215 1.00 39.78 217 SER A C 1
ATOM 1594 O O . SER A 1 217 ? -42.065 31.057 42.064 1.00 39.78 217 SER A O 1
ATOM 1596 N N . ILE A 1 218 ? -43.721 30.630 43.595 1.00 39.03 218 ILE A N 1
ATOM 1597 C CA . ILE A 1 218 ? -45.040 30.909 42.972 1.00 39.03 218 ILE A CA 1
ATOM 1598 C C . ILE A 1 218 ? -45.187 30.661 41.465 1.00 39.03 218 ILE A C 1
ATOM 1600 O O . ILE A 1 218 ? -44.653 31.456 40.663 1.00 39.03 218 ILE A O 1
#

Radius of gyration: 25.58 Å; chains: 1; bounding box: 64×46×78 Å

Foldseek 3Di:
DPAQWFFQDPDPQLVLLQLLLLVVLCCQQPVPLDDPPRSSVVSCVQPVPPRTDHVVNSVVVCVVSVWDKDWPVVQLVCLVVVNNVVVLVVCQVLLVQQKKKKWKFQAQQLWAFPVPRHRPDVDGGIWIWIFRHADPVAQWTWTQTSGRPRSPPTGTTHPVSRSVSRTPIMMITHGYDPDPPVVVVVVVVVVVVVVVVVVVVVVVVVCVVVVVPPPPDD

pLDDT: mean 84.13, std 13.3, range [34.25, 97.19]